Protein AF-A0A0F2NUN8-F1 (afdb_monomer_lite)

Structure (mmCIF, N/CA/C/O backbone):
data_AF-A0A0F2NUN8-F1
#
_entry.id   AF-A0A0F2NUN8-F1
#
loop_
_atom_site.group_PDB
_atom_site.id
_atom_site.type_symbol
_atom_site.label_atom_id
_atom_site.label_alt_id
_atom_site.label_comp_id
_atom_site.label_asym_id
_atom_site.label_entity_id
_atom_site.label_seq_id
_atom_site.pdbx_PDB_ins_code
_atom_site.Cartn_x
_atom_site.Cartn_y
_atom_site.Cartn_z
_atom_site.occupancy
_atom_site.B_iso_or_equiv
_atom_site.auth_seq_id
_atom_site.auth_comp_id
_atom_site.auth_asym_id
_atom_site.auth_atom_id
_atom_site.pdbx_PDB_model_num
ATOM 1 N N . MET A 1 1 ? 18.716 -42.140 -38.517 1.00 36.97 1 MET A N 1
ATOM 2 C CA . MET A 1 1 ? 18.487 -41.303 -37.322 1.00 36.97 1 MET A CA 1
ATOM 3 C C . MET A 1 1 ? 19.557 -40.224 -37.309 1.00 36.97 1 MET A C 1
ATOM 5 O O . MET A 1 1 ? 20.717 -40.556 -37.123 1.00 36.97 1 MET A O 1
ATOM 9 N N . LYS A 1 2 ? 19.207 -38.975 -37.640 1.00 36.88 2 LYS A N 1
ATOM 10 C CA . LYS A 1 2 ? 20.106 -37.827 -37.460 1.00 36.88 2 LYS A CA 1
ATOM 11 C C . LYS A 1 2 ? 19.809 -37.251 -36.076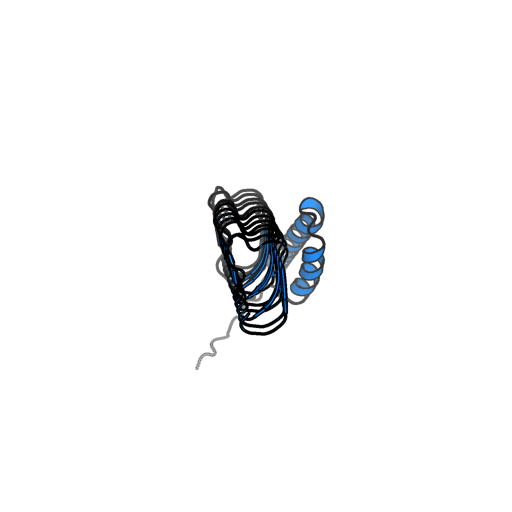 1.00 36.88 2 LYS A C 1
ATOM 13 O O . LYS A 1 2 ? 18.659 -36.900 -35.823 1.00 36.88 2 LYS A O 1
ATOM 18 N N . SER A 1 3 ? 20.818 -37.245 -35.207 1.00 36.97 3 SER A N 1
ATOM 19 C CA . SER A 1 3 ? 20.811 -36.520 -33.933 1.00 36.97 3 SER A CA 1
ATOM 20 C C . SER A 1 3 ? 20.449 -35.064 -34.216 1.00 36.97 3 SER A C 1
ATOM 22 O O . SER A 1 3 ? 21.091 -34.434 -35.056 1.00 36.97 3 SER A O 1
ATOM 24 N N . LYS A 1 4 ? 19.381 -34.559 -33.592 1.00 39.81 4 LYS A N 1
ATOM 25 C CA . LYS A 1 4 ? 19.171 -33.117 -33.472 1.00 39.81 4 LYS A CA 1
ATOM 26 C C . LYS A 1 4 ? 20.097 -32.673 -32.351 1.00 39.81 4 LYS A C 1
ATOM 28 O O . LYS A 1 4 ? 19.782 -32.886 -31.185 1.00 39.81 4 LYS A O 1
ATOM 33 N N . ASP A 1 5 ? 21.243 -32.122 -32.723 1.00 37.25 5 ASP A N 1
ATOM 34 C CA . ASP A 1 5 ? 22.102 -31.431 -31.776 1.00 37.25 5 ASP A CA 1
ATOM 35 C C . ASP A 1 5 ? 21.310 -30.240 -31.232 1.00 37.25 5 ASP A C 1
ATOM 37 O O . ASP A 1 5 ? 20.930 -29.325 -31.964 1.00 37.25 5 ASP A O 1
ATOM 41 N N . ASN A 1 6 ? 20.981 -30.329 -29.947 1.00 38.62 6 ASN A N 1
ATOM 42 C CA . ASN A 1 6 ? 20.344 -29.282 -29.173 1.00 38.62 6 ASN A CA 1
ATOM 43 C C . ASN A 1 6 ? 21.380 -28.162 -28.995 1.00 38.62 6 ASN A C 1
ATOM 45 O O . ASN A 1 6 ? 22.200 -28.215 -28.082 1.00 38.62 6 ASN A O 1
ATOM 49 N N . GLN A 1 7 ? 21.427 -27.203 -29.925 1.00 38.59 7 GLN A N 1
ATOM 50 C CA . GLN A 1 7 ? 22.244 -26.003 -29.760 1.00 38.59 7 GLN A CA 1
ATOM 51 C C . GLN A 1 7 ? 21.547 -25.069 -28.774 1.00 38.59 7 GLN A C 1
ATOM 53 O O . GLN A 1 7 ? 20.800 -24.176 -29.157 1.00 38.59 7 GLN A O 1
ATOM 58 N N . THR A 1 8 ? 21.811 -25.287 -27.490 1.00 42.00 8 THR A N 1
ATOM 59 C CA . THR A 1 8 ? 21.676 -24.264 -26.457 1.00 42.00 8 THR A CA 1
ATOM 60 C C . THR A 1 8 ? 22.713 -23.181 -26.756 1.00 42.00 8 THR A C 1
ATOM 62 O O . THR A 1 8 ? 23.899 -23.335 -26.455 1.00 42.00 8 THR A O 1
ATOM 65 N N . THR A 1 9 ? 22.312 -22.112 -27.442 1.00 46.84 9 THR A N 1
ATOM 66 C CA . THR A 1 9 ? 23.174 -20.945 -27.656 1.00 46.84 9 THR A CA 1
ATOM 67 C C . THR A 1 9 ? 23.293 -20.177 -26.345 1.00 46.84 9 THR A C 1
ATOM 69 O O . THR A 1 9 ? 22.462 -19.325 -26.042 1.00 46.84 9 THR A O 1
ATOM 72 N N . SER A 1 10 ? 24.328 -20.491 -25.567 1.00 53.84 10 SER A N 1
ATOM 73 C CA . SER A 1 10 ? 24.785 -19.664 -24.448 1.00 53.84 10 SER A CA 1
ATOM 74 C C . SER A 1 10 ? 25.005 -18.222 -24.922 1.00 53.84 10 SER A C 1
ATOM 76 O O . SER A 1 10 ? 25.615 -18.029 -25.980 1.00 53.84 10 SER A O 1
ATOM 78 N N . LEU A 1 11 ? 24.556 -17.226 -24.151 1.00 56.75 11 LEU A N 1
ATOM 79 C CA . LEU A 1 11 ? 24.813 -15.805 -24.428 1.00 56.75 11 LEU A CA 1
ATOM 80 C C . LEU A 1 11 ? 26.303 -15.558 -24.712 1.00 56.75 11 LEU A C 1
ATOM 82 O O . LEU A 1 11 ? 27.176 -16.116 -24.041 1.00 56.75 11 LEU A O 1
ATOM 86 N N . ASN A 1 12 ? 26.609 -14.715 -25.702 1.00 66.81 12 ASN A N 1
ATOM 87 C CA . ASN A 1 12 ? 27.994 -14.358 -26.002 1.00 66.81 12 ASN A CA 1
ATOM 88 C C . ASN A 1 12 ? 28.578 -13.431 -24.907 1.00 66.81 12 ASN A C 1
ATOM 90 O O . ASN A 1 12 ? 27.847 -12.809 -24.134 1.00 66.81 12 ASN A O 1
ATOM 94 N N . GLN A 1 13 ? 29.910 -13.343 -24.811 1.00 67.88 13 GLN A N 1
ATOM 95 C CA . GLN A 1 13 ? 30.584 -12.578 -23.745 1.00 67.88 13 GLN A CA 1
ATOM 96 C C . GLN A 1 13 ? 30.203 -11.088 -23.723 1.00 67.88 13 GLN A C 1
ATOM 98 O O . GLN A 1 13 ? 30.198 -10.478 -22.654 1.00 67.88 13 GLN A O 1
ATOM 103 N N . ASP A 1 14 ? 29.869 -10.507 -24.875 1.00 71.00 14 ASP A N 1
ATOM 104 C CA . ASP A 1 14 ? 29.491 -9.096 -24.983 1.00 71.00 14 ASP A CA 1
ATOM 105 C C . ASP A 1 14 ? 28.078 -8.848 -24.439 1.00 71.00 14 ASP A C 1
ATOM 107 O O . ASP A 1 14 ? 27.860 -7.876 -23.719 1.00 71.00 14 ASP A O 1
ATOM 111 N N . GLN A 1 15 ? 27.140 -9.764 -24.697 1.00 68.50 15 GLN A N 1
ATOM 112 C CA . GLN A 1 15 ? 25.791 -9.742 -24.122 1.00 68.50 15 GLN A CA 1
ATOM 113 C C . GLN A 1 15 ? 25.835 -9.871 -22.598 1.00 68.50 15 GLN A C 1
ATOM 115 O O . GLN A 1 15 ? 25.175 -9.109 -21.897 1.00 68.50 15 GLN A O 1
ATOM 120 N N . GLN A 1 16 ? 26.668 -10.777 -22.076 1.00 67.06 16 GLN A N 1
ATOM 121 C CA . GLN A 1 16 ? 26.864 -10.914 -20.631 1.00 67.06 16 GLN A CA 1
ATOM 122 C C . GLN A 1 16 ? 27.451 -9.637 -20.014 1.00 67.06 16 GLN A C 1
ATOM 124 O O . GLN A 1 16 ? 26.997 -9.196 -18.963 1.00 67.06 16 GLN A O 1
ATOM 129 N N . ARG A 1 17 ? 28.433 -8.998 -20.663 1.00 73.00 17 ARG A N 1
ATOM 130 C CA . ARG A 1 17 ? 28.987 -7.718 -20.188 1.00 73.00 17 ARG A CA 1
ATOM 131 C C . ARG A 1 17 ? 27.945 -6.607 -20.181 1.00 73.00 17 ARG A C 1
ATOM 133 O O . ARG A 1 17 ? 27.838 -5.902 -19.184 1.00 73.00 17 ARG A O 1
ATOM 140 N N . ALA A 1 18 ? 27.176 -6.472 -21.260 1.00 73.12 18 ALA A N 1
ATOM 141 C CA . ALA A 1 18 ? 26.126 -5.464 -21.365 1.00 73.12 18 ALA A CA 1
ATOM 142 C C . ALA A 1 18 ? 25.055 -5.644 -20.277 1.00 73.12 18 ALA A C 1
ATOM 144 O O . ALA A 1 18 ? 24.622 -4.662 -19.678 1.00 73.12 18 ALA A O 1
ATOM 145 N N . TYR A 1 19 ? 24.684 -6.891 -19.978 1.00 73.06 19 TYR A N 1
ATOM 146 C CA . TYR A 1 19 ? 23.788 -7.234 -18.875 1.00 73.06 19 TYR A CA 1
ATOM 147 C C . TYR A 1 19 ? 24.343 -6.757 -17.523 1.00 73.06 19 TYR A C 1
ATOM 149 O O . TYR A 1 19 ? 23.704 -5.959 -16.838 1.00 73.06 19 TYR A O 1
ATOM 157 N N . TRP A 1 20 ? 25.578 -7.140 -17.182 1.00 72.06 20 TRP A N 1
ATOM 158 C CA . TRP A 1 20 ? 26.228 -6.728 -15.930 1.00 72.06 20 TRP A CA 1
ATOM 159 C C . TRP A 1 20 ? 26.449 -5.215 -15.812 1.00 72.06 20 TRP A C 1
ATOM 161 O O . TRP A 1 20 ? 26.414 -4.670 -14.707 1.00 72.06 20 TRP A O 1
ATOM 171 N N . GLU A 1 21 ? 26.646 -4.508 -16.925 1.00 78.69 21 GLU A N 1
ATOM 172 C CA . GLU A 1 21 ? 26.715 -3.045 -16.920 1.00 78.69 21 GLU A CA 1
ATOM 173 C C . GLU A 1 21 ? 25.374 -2.382 -16.589 1.00 78.69 21 GLU A C 1
ATOM 175 O O . GLU A 1 21 ? 25.380 -1.390 -15.857 1.00 78.69 21 GLU A O 1
ATOM 180 N N . ARG A 1 22 ? 24.250 -2.919 -17.085 1.00 75.25 22 ARG A N 1
ATOM 181 C CA . ARG A 1 22 ? 22.901 -2.446 -16.720 1.00 75.25 22 ARG A CA 1
ATOM 182 C C . ARG A 1 22 ? 22.649 -2.666 -15.234 1.00 75.25 22 ARG A C 1
ATOM 184 O O . ARG A 1 22 ? 22.430 -1.726 -14.494 1.00 75.25 22 ARG A O 1
ATOM 191 N N . ILE A 1 23 ? 22.891 -3.868 -14.730 1.00 72.81 23 ILE A N 1
ATOM 192 C CA . ILE A 1 23 ? 22.715 -4.174 -13.297 1.00 72.81 23 ILE A CA 1
ATOM 193 C C . ILE A 1 23 ? 23.493 -3.218 -12.402 1.00 72.81 23 ILE A C 1
ATOM 195 O O . ILE A 1 23 ? 22.989 -2.734 -11.389 1.00 72.81 23 ILE A O 1
ATOM 199 N N . ARG A 1 24 ? 24.732 -2.904 -12.788 1.00 73.94 24 ARG A N 1
ATOM 200 C CA . ARG A 1 24 ? 25.562 -1.955 -12.050 1.00 73.94 24 ARG A CA 1
ATOM 201 C C . ARG A 1 24 ? 24.986 -0.537 -12.068 1.00 73.94 24 ARG A C 1
ATOM 203 O O . ARG A 1 24 ? 25.117 0.163 -11.064 1.00 73.94 24 ARG A O 1
ATOM 210 N N . LYS A 1 25 ? 24.401 -0.100 -13.186 1.00 74.00 25 LYS A N 1
ATOM 211 C CA . LYS A 1 25 ? 23.739 1.206 -13.311 1.00 74.00 25 LYS A CA 1
ATOM 212 C C . LYS A 1 25 ? 22.455 1.248 -12.483 1.00 74.00 25 LYS A C 1
ATOM 214 O O . LYS A 1 25 ? 22.360 2.155 -11.656 1.00 74.00 25 LYS A O 1
ATOM 219 N N . ALA A 1 26 ? 21.600 0.230 -12.582 1.00 71.44 26 ALA A N 1
ATOM 220 C CA . ALA A 1 26 ? 20.386 0.104 -11.774 1.00 71.44 26 ALA A CA 1
ATOM 221 C C . ALA A 1 26 ? 20.718 0.154 -10.280 1.00 71.44 26 ALA A C 1
ATOM 223 O O . ALA A 1 26 ? 20.220 1.003 -9.543 1.00 71.44 26 ALA A O 1
ATOM 224 N N . SER A 1 27 ? 21.679 -0.671 -9.851 1.00 71.06 27 SER A N 1
ATOM 225 C CA . SER A 1 27 ? 22.150 -0.710 -8.461 1.00 71.06 27 SER A CA 1
ATOM 226 C C . SER A 1 27 ? 22.677 0.649 -7.990 1.00 71.06 27 SER A C 1
ATOM 228 O O . SER A 1 27 ? 22.417 1.075 -6.868 1.00 71.06 27 SER A O 1
ATOM 230 N N . TYR A 1 28 ? 23.434 1.356 -8.837 1.00 72.62 28 TYR A N 1
ATOM 231 C CA . TYR A 1 28 ? 23.953 2.682 -8.502 1.00 72.62 28 TYR A CA 1
ATOM 232 C C . TYR A 1 28 ? 22.840 3.722 -8.365 1.00 72.62 28 TYR A C 1
ATOM 234 O O . TYR A 1 28 ? 22.904 4.555 -7.459 1.00 72.62 28 TYR A O 1
ATOM 242 N N . ARG A 1 29 ? 21.833 3.676 -9.246 1.00 68.94 29 ARG A N 1
ATOM 243 C CA . ARG A 1 29 ? 20.678 4.577 -9.200 1.00 68.94 29 ARG A CA 1
ATOM 244 C C . ARG A 1 29 ? 19.876 4.391 -7.919 1.00 68.94 29 ARG A C 1
ATOM 246 O O . ARG A 1 29 ? 19.665 5.363 -7.196 1.00 68.94 29 ARG A O 1
ATOM 253 N N . LEU A 1 30 ? 19.586 3.138 -7.584 1.00 64.81 30 LEU A N 1
ATOM 254 C CA . LEU A 1 30 ? 18.913 2.738 -6.351 1.00 64.81 30 LEU A CA 1
ATOM 255 C C . LEU A 1 30 ? 19.615 3.257 -5.095 1.00 64.81 30 LEU A C 1
ATOM 257 O O . LEU A 1 30 ? 19.000 3.893 -4.243 1.00 64.81 30 LEU A O 1
ATOM 261 N N . ILE A 1 31 ? 20.928 3.037 -5.001 1.00 67.44 31 ILE A N 1
ATOM 262 C CA . ILE A 1 31 ? 21.707 3.401 -3.810 1.00 67.44 31 ILE A CA 1
ATOM 263 C C . ILE A 1 31 ? 21.874 4.917 -3.678 1.00 67.44 31 ILE A C 1
ATOM 265 O O . ILE A 1 31 ? 21.840 5.451 -2.571 1.00 67.44 31 ILE A O 1
ATOM 269 N N . LYS A 1 32 ? 22.146 5.613 -4.786 1.00 62.28 32 LYS A N 1
ATOM 270 C CA . LYS A 1 32 ? 22.585 7.010 -4.734 1.00 62.28 32 LYS A CA 1
ATOM 271 C C . LYS A 1 32 ? 21.443 8.012 -4.838 1.00 62.28 32 LYS A C 1
ATOM 273 O O . LYS A 1 32 ? 21.550 9.074 -4.231 1.00 62.28 32 LYS A O 1
ATOM 278 N N . TYR A 1 33 ? 20.429 7.718 -5.645 1.00 56.75 33 TYR A N 1
ATOM 279 C CA . TYR A 1 33 ? 19.405 8.698 -6.006 1.00 56.75 33 TYR A CA 1
ATOM 280 C C . TYR A 1 33 ? 18.062 8.414 -5.342 1.00 56.75 33 TYR A C 1
ATOM 282 O O . TYR A 1 33 ? 17.406 9.364 -4.944 1.00 56.75 33 TYR A O 1
ATOM 290 N N . GLN A 1 34 ? 17.708 7.146 -5.125 1.00 60.44 34 GLN A N 1
ATOM 291 C CA . GLN A 1 34 ? 16.401 6.801 -4.562 1.00 60.44 34 GLN A CA 1
ATOM 292 C C . GLN A 1 34 ? 16.380 6.655 -3.028 1.00 60.44 34 GLN A C 1
ATOM 294 O O . GLN A 1 34 ? 15.320 6.471 -2.451 1.00 60.44 34 GLN A O 1
ATOM 299 N N . GLY A 1 35 ? 17.520 6.707 -2.321 1.00 56.97 35 GLY A N 1
ATOM 300 C CA . GLY A 1 35 ? 17.557 6.678 -0.841 1.00 56.97 35 GLY A CA 1
ATOM 301 C C . GLY A 1 35 ? 17.027 5.390 -0.179 1.00 56.97 35 GLY A C 1
ATOM 302 O O . GLY A 1 35 ? 17.025 5.278 1.047 1.00 56.97 35 GLY A O 1
ATOM 303 N N . ARG A 1 36 ? 16.629 4.387 -0.969 1.00 63.22 36 ARG A N 1
ATOM 304 C CA . ARG A 1 36 ? 15.998 3.127 -0.544 1.00 63.22 36 ARG A CA 1
ATOM 305 C C . ARG A 1 36 ? 17.047 2.085 -0.140 1.00 63.22 36 ARG A C 1
ATOM 307 O O . ARG A 1 36 ? 17.279 1.083 -0.816 1.00 63.22 36 ARG A O 1
ATOM 314 N N . VAL A 1 37 ? 17.727 2.348 0.979 1.00 51.34 37 VAL A N 1
ATOM 315 C CA . VAL A 1 37 ? 18.887 1.570 1.471 1.00 51.34 37 VAL A CA 1
ATOM 316 C C . VAL A 1 37 ? 18.539 0.112 1.817 1.00 51.34 37 VAL A C 1
ATOM 318 O O . VAL A 1 37 ? 19.383 -0.766 1.640 1.00 51.34 37 VAL A O 1
ATOM 321 N N . VAL A 1 38 ? 17.311 -0.167 2.273 1.00 53.62 38 VAL A N 1
ATOM 322 C CA . VAL A 1 38 ? 16.884 -1.528 2.659 1.00 53.62 38 VAL A CA 1
ATOM 323 C C . VAL A 1 38 ? 16.757 -2.430 1.433 1.00 53.62 38 VAL A C 1
ATOM 325 O O . VAL A 1 38 ? 17.334 -3.517 1.415 1.00 53.62 38 VAL A O 1
ATOM 328 N N . ALA A 1 39 ? 16.109 -1.947 0.371 1.00 50.06 39 ALA A N 1
ATOM 329 C CA . ALA A 1 39 ? 15.984 -2.693 -0.872 1.00 50.06 39 ALA A CA 1
ATOM 330 C C . ALA A 1 39 ? 17.369 -2.999 -1.459 1.00 50.06 39 ALA A C 1
ATOM 332 O O . ALA A 1 39 ? 17.645 -4.142 -1.821 1.00 50.06 39 ALA A O 1
ATOM 333 N N . ALA A 1 40 ? 18.285 -2.015 -1.494 1.00 51.81 40 ALA A N 1
ATOM 334 C CA . ALA A 1 40 ? 19.636 -2.161 -2.066 1.00 51.81 40 ALA A CA 1
ATOM 335 C C . ALA A 1 40 ? 20.452 -3.324 -1.464 1.00 51.81 40 ALA A C 1
ATOM 337 O O . ALA A 1 40 ? 21.264 -3.942 -2.160 1.00 51.81 40 ALA A O 1
ATOM 338 N N . ALA A 1 41 ? 20.235 -3.636 -0.182 1.00 50.12 41 ALA A N 1
ATOM 339 C CA . ALA A 1 41 ? 20.888 -4.752 0.497 1.00 50.12 41 ALA A CA 1
ATOM 340 C C . ALA A 1 41 ? 20.325 -6.121 0.063 1.00 50.12 41 ALA A C 1
ATOM 342 O O . ALA A 1 41 ? 21.103 -7.060 -0.112 1.00 50.12 41 ALA A O 1
ATOM 343 N N . PHE A 1 42 ? 19.012 -6.224 -0.181 1.00 53.69 42 PHE A N 1
ATOM 344 C CA . PHE A 1 42 ? 18.386 -7.420 -0.761 1.00 53.69 42 PHE A CA 1
ATOM 345 C C . PHE A 1 42 ? 18.735 -7.585 -2.257 1.00 53.69 42 PHE A C 1
ATOM 347 O O . PHE A 1 42 ? 19.054 -8.695 -2.692 1.00 53.69 42 PHE A O 1
ATOM 354 N N . PHE A 1 43 ? 18.813 -6.479 -3.014 1.00 55.34 43 PHE A N 1
ATOM 355 C CA . PHE A 1 43 ? 19.190 -6.436 -4.438 1.00 55.34 43 PHE A CA 1
ATOM 356 C C . PHE A 1 43 ? 20.546 -7.106 -4.739 1.00 55.34 43 PHE A C 1
ATOM 358 O O . PHE A 1 43 ? 20.662 -7.848 -5.713 1.00 55.34 43 PHE A O 1
ATOM 365 N N . PHE A 1 44 ? 21.588 -6.884 -3.923 1.00 53.34 44 PHE A N 1
ATOM 366 C CA . PHE A 1 44 ? 22.927 -7.451 -4.181 1.00 53.34 44 PHE A CA 1
ATOM 367 C C . PHE A 1 44 ? 23.003 -8.974 -3.963 1.00 53.34 44 PHE A C 1
ATOM 369 O O . PHE A 1 44 ? 23.831 -9.641 -4.587 1.00 53.34 44 PHE A O 1
ATOM 376 N N . GLY A 1 45 ? 22.160 -9.521 -3.079 1.00 48.69 45 GLY A N 1
ATOM 377 C CA . GLY A 1 45 ? 22.105 -10.952 -2.777 1.00 48.69 45 GLY A CA 1
ATOM 378 C C . GLY A 1 45 ? 21.412 -11.749 -3.880 1.00 48.69 45 GLY A C 1
ATOM 379 O O . GLY A 1 45 ? 22.000 -12.690 -4.410 1.00 48.69 45 GLY A O 1
ATOM 380 N N . ALA A 1 46 ? 20.206 -11.332 -4.276 1.00 49.09 46 ALA A N 1
ATOM 381 C CA . ALA A 1 46 ? 19.415 -12.012 -5.305 1.00 49.09 46 ALA A CA 1
ATOM 382 C C . ALA A 1 46 ? 20.127 -12.041 -6.672 1.00 49.09 46 ALA A C 1
ATOM 384 O O . ALA A 1 46 ? 20.135 -13.066 -7.354 1.00 49.09 46 ALA A O 1
ATOM 385 N N . PHE A 1 47 ? 20.832 -10.962 -7.035 1.00 53.09 47 PHE A N 1
ATOM 386 C CA . PHE A 1 47 ? 21.503 -10.862 -8.332 1.00 53.09 47 PHE A CA 1
ATOM 387 C C . PHE A 1 47 ? 22.771 -11.724 -8.460 1.00 53.09 47 PHE A C 1
ATOM 389 O O . PHE A 1 47 ? 23.084 -12.200 -9.549 1.00 53.09 47 PHE A O 1
ATOM 396 N N . MET A 1 48 ? 23.506 -11.982 -7.367 1.00 49.81 48 MET A N 1
ATOM 397 C CA . MET A 1 48 ? 24.625 -12.942 -7.415 1.00 49.81 48 MET A CA 1
ATOM 398 C C . MET A 1 48 ? 24.155 -14.386 -7.642 1.00 49.81 48 MET A C 1
ATOM 400 O O . MET A 1 48 ? 24.952 -15.219 -8.075 1.00 49.81 48 MET A O 1
ATOM 404 N N . LEU A 1 49 ? 22.888 -14.685 -7.342 1.00 46.00 49 LEU A N 1
ATOM 405 C CA . LEU A 1 49 ? 22.286 -16.006 -7.513 1.00 46.00 49 LEU A CA 1
ATOM 406 C C . LEU A 1 49 ? 21.613 -16.194 -8.883 1.00 46.00 49 LEU A C 1
ATOM 408 O O . LEU A 1 49 ? 21.475 -17.335 -9.322 1.00 46.00 49 LEU A O 1
ATOM 412 N N . MET A 1 50 ? 21.246 -15.116 -9.582 1.00 52.97 50 MET A N 1
ATOM 413 C CA . MET A 1 50 ? 20.634 -15.178 -10.914 1.00 52.97 50 MET A CA 1
ATOM 414 C C . MET A 1 50 ? 21.703 -15.241 -12.017 1.00 52.97 50 MET A C 1
ATOM 416 O O . MET A 1 50 ? 22.457 -14.296 -12.255 1.00 52.97 50 MET A O 1
ATOM 420 N N . SER A 1 51 ? 21.782 -16.372 -12.720 1.00 53.72 51 SER A N 1
ATOM 421 C CA . SER A 1 51 ? 22.580 -16.505 -13.945 1.00 53.72 51 SER A CA 1
ATOM 422 C C . SER A 1 51 ? 22.003 -15.637 -15.066 1.00 53.72 51 SER A C 1
ATOM 424 O O . SER A 1 51 ? 20.787 -15.531 -15.183 1.00 53.72 51 SER A O 1
ATOM 426 N N . ALA A 1 52 ? 22.855 -15.064 -15.928 1.00 55.00 52 ALA A N 1
ATOM 427 C CA . ALA A 1 52 ? 22.388 -14.384 -17.140 1.00 55.00 52 ALA A CA 1
ATOM 428 C C . ALA A 1 52 ? 21.471 -15.336 -17.948 1.00 55.00 52 ALA A C 1
ATOM 430 O O . ALA A 1 52 ? 21.895 -16.474 -18.180 1.00 55.00 52 ALA A O 1
ATOM 431 N N . PRO A 1 53 ? 20.257 -14.915 -18.350 1.00 55.16 53 PRO A N 1
ATOM 432 C CA . PRO A 1 53 ? 19.257 -15.830 -18.894 1.00 55.16 53 PRO A CA 1
ATOM 433 C C . PRO A 1 53 ? 19.749 -16.608 -20.128 1.00 55.16 53 PRO A C 1
ATOM 435 O O . PRO A 1 53 ? 20.414 -16.059 -21.009 1.00 55.16 53 PRO A O 1
ATOM 438 N N . GLU A 1 54 ? 19.424 -17.899 -20.221 1.00 51.88 54 GLU A N 1
ATOM 439 C CA . GLU A 1 54 ? 19.756 -18.723 -21.388 1.00 51.88 54 GLU A CA 1
ATOM 440 C C . GLU A 1 54 ? 18.679 -18.561 -22.483 1.00 51.88 54 GLU A C 1
ATOM 442 O O . GLU A 1 54 ? 17.578 -19.079 -22.356 1.00 51.88 54 GLU A O 1
ATOM 447 N N . ALA A 1 55 ? 19.045 -17.905 -23.592 1.00 48.25 55 ALA A N 1
ATOM 448 C CA . ALA A 1 55 ? 18.275 -17.707 -24.837 1.00 48.25 55 ALA A CA 1
ATOM 449 C C . ALA A 1 55 ? 17.286 -16.518 -24.892 1.00 48.25 55 ALA A C 1
ATOM 451 O O . ALA A 1 55 ? 16.915 -15.929 -23.882 1.00 48.25 55 ALA A O 1
ATOM 452 N N . VAL A 1 56 ? 16.954 -16.131 -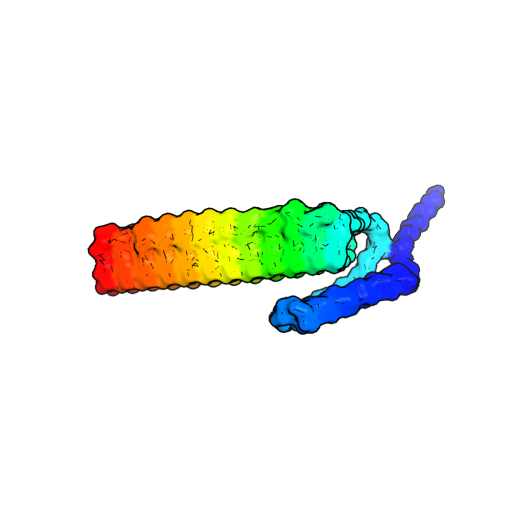26.137 1.00 48.88 56 VAL A N 1
ATOM 453 C CA . VAL A 1 56 ? 16.176 -14.938 -26.532 1.00 48.88 56 VAL A CA 1
ATOM 454 C C . VAL A 1 56 ? 14.768 -15.000 -25.936 1.00 48.88 56 VAL A C 1
ATOM 456 O O . VAL A 1 56 ? 13.872 -15.605 -26.521 1.00 48.88 56 VAL A O 1
ATOM 459 N N . GLN A 1 57 ? 14.613 -14.380 -24.775 1.00 56.12 57 GLN A N 1
ATOM 460 C CA . GLN A 1 57 ? 13.340 -14.043 -24.149 1.00 56.12 57 GLN A CA 1
ATOM 461 C C . GLN A 1 57 ? 12.840 -12.704 -24.725 1.00 56.12 57 GLN A C 1
ATOM 463 O O . GLN A 1 57 ? 13.618 -11.962 -25.342 1.00 56.12 57 GLN A O 1
ATOM 468 N N . ALA A 1 58 ? 11.526 -12.463 -24.697 1.00 61.09 58 ALA A N 1
ATOM 469 C CA . ALA A 1 58 ? 10.939 -11.319 -25.388 1.00 61.09 58 ALA A CA 1
ATOM 470 C C . ALA A 1 58 ? 11.480 -9.998 -24.822 1.00 61.09 58 ALA A C 1
ATOM 472 O O . ALA A 1 58 ? 11.693 -9.832 -23.623 1.00 61.09 58 ALA A O 1
ATOM 473 N N . ALA A 1 59 ? 11.795 -9.081 -25.736 1.00 79.31 59 ALA A N 1
ATOM 474 C CA . ALA A 1 59 ? 12.543 -7.881 -25.403 1.00 79.31 59 ALA A CA 1
ATOM 475 C C . ALA A 1 59 ? 11.721 -6.947 -24.513 1.00 79.31 59 ALA A C 1
ATOM 477 O O . ALA A 1 59 ? 10.536 -6.753 -24.760 1.00 79.31 59 ALA A O 1
ATOM 478 N N . ASN A 1 60 ? 12.387 -6.295 -23.561 1.00 86.75 60 ASN A N 1
ATOM 479 C CA . ASN A 1 60 ? 11.804 -5.152 -22.869 1.00 86.75 60 ASN A CA 1
ATOM 480 C C . ASN A 1 60 ? 11.429 -4.052 -23.880 1.00 86.75 60 ASN A C 1
ATOM 482 O O . ASN A 1 60 ? 12.193 -3.761 -24.812 1.00 86.75 60 ASN A O 1
ATOM 486 N N . TYR A 1 61 ? 10.276 -3.426 -23.668 1.00 91.19 61 TYR A N 1
ATOM 487 C CA . TYR A 1 61 ? 9.720 -2.365 -24.500 1.00 91.19 61 TYR A CA 1
ATOM 488 C C . TYR A 1 61 ? 9.828 -1.030 -23.770 1.00 91.19 61 TYR A C 1
ATOM 490 O O . TYR A 1 61 ? 8.904 -0.652 -23.062 1.00 91.19 61 TYR A O 1
ATOM 498 N N . ASP A 1 62 ? 10.950 -0.334 -23.957 1.00 90.94 62 ASP A N 1
ATOM 499 C CA . ASP A 1 62 ? 11.203 0.980 -23.357 1.00 90.94 62 ASP A CA 1
ATOM 500 C C . ASP A 1 62 ? 10.850 2.111 -24.333 1.00 90.94 62 ASP A C 1
ATOM 502 O O . ASP A 1 62 ? 11.594 2.352 -25.292 1.00 90.94 62 ASP A O 1
ATOM 506 N N . ASN A 1 63 ? 9.709 2.774 -24.124 1.00 92.38 63 ASN A N 1
ATOM 507 C CA . ASN A 1 63 ? 9.280 3.916 -24.945 1.00 92.38 63 ASN A CA 1
ATOM 508 C C . ASN A 1 63 ? 9.423 5.271 -24.239 1.00 92.38 63 ASN A C 1
ATOM 510 O O . ASN A 1 63 ? 9.234 6.303 -24.891 1.00 92.38 63 ASN A O 1
ATOM 514 N N . GLY A 1 64 ? 9.745 5.264 -22.948 1.00 92.94 64 GLY A N 1
ATOM 515 C CA . GLY A 1 64 ? 9.906 6.462 -22.139 1.00 92.94 64 GLY A CA 1
ATOM 516 C C . GLY A 1 64 ? 11.347 6.956 -22.103 1.00 92.94 64 GLY A C 1
ATOM 517 O O . GLY A 1 64 ? 12.200 6.575 -22.913 1.00 92.94 64 GLY A O 1
ATOM 518 N N . THR A 1 65 ? 11.637 7.842 -21.160 1.00 93.94 65 THR A N 1
ATOM 519 C CA . THR A 1 65 ? 12.965 8.416 -20.965 1.00 93.94 65 THR A CA 1
ATOM 520 C C . THR A 1 65 ? 13.526 8.035 -19.606 1.00 93.94 65 THR A C 1
ATOM 522 O O . THR A 1 65 ? 12.816 7.863 -18.630 1.00 93.94 65 THR A O 1
ATOM 525 N N . GLY A 1 66 ? 14.841 7.834 -19.532 1.00 91.69 66 GLY A N 1
ATOM 526 C CA . GLY A 1 66 ? 15.491 7.575 -18.248 1.00 91.69 66 GLY A CA 1
ATOM 527 C C . GLY A 1 66 ? 15.223 6.199 -17.633 1.00 91.69 66 GLY A C 1
ATOM 528 O O . GLY A 1 66 ? 15.878 5.891 -16.644 1.00 91.69 66 GLY A O 1
ATOM 529 N N . ASN A 1 67 ? 14.393 5.340 -18.225 1.00 92.06 67 ASN A N 1
ATOM 530 C CA . ASN A 1 67 ? 14.098 4.019 -17.674 1.00 92.06 67 ASN A CA 1
ATOM 531 C C . ASN A 1 67 ? 15.296 3.053 -17.711 1.00 92.06 67 ASN A C 1
ATOM 533 O O . ASN A 1 67 ? 16.229 3.167 -18.516 1.00 92.06 67 ASN A O 1
ATOM 537 N N . GLU A 1 68 ? 15.257 2.058 -16.831 1.00 91.56 68 GLU A N 1
ATOM 538 C CA . GLU A 1 68 ? 16.194 0.945 -16.789 1.00 91.56 68 GLU A CA 1
ATOM 539 C C . GLU A 1 68 ? 15.451 -0.382 -16.606 1.00 91.56 68 GLU A C 1
ATOM 541 O O . GLU A 1 68 ? 15.033 -0.731 -15.505 1.00 91.56 68 GLU A O 1
ATOM 546 N N . LEU A 1 69 ? 15.311 -1.129 -17.706 1.00 89.94 69 LEU A N 1
ATOM 547 C CA . LEU A 1 69 ? 14.582 -2.399 -17.748 1.00 89.94 69 LEU A CA 1
ATOM 548 C C . LEU A 1 69 ? 15.554 -3.587 -17.835 1.00 89.94 69 LEU A C 1
ATOM 550 O O . LEU A 1 69 ? 16.355 -3.688 -18.781 1.00 89.94 69 LEU A O 1
ATOM 554 N N . ILE A 1 70 ? 15.488 -4.495 -16.861 1.00 85.81 70 ILE A N 1
ATOM 555 C CA . ILE A 1 70 ? 16.360 -5.671 -16.722 1.00 85.81 70 ILE A CA 1
ATOM 556 C C . ILE A 1 70 ? 15.498 -6.925 -16.549 1.00 85.81 70 ILE A C 1
ATOM 558 O O . ILE A 1 70 ? 14.588 -6.942 -15.738 1.00 85.81 70 ILE A O 1
ATOM 562 N N . GLY A 1 71 ? 15.825 -7.996 -17.270 1.00 84.00 71 GLY A N 1
ATOM 563 C CA . GLY A 1 71 ? 14.947 -9.161 -17.393 1.00 84.00 71 GLY A CA 1
ATOM 564 C C . GLY A 1 71 ? 14.174 -9.081 -18.702 1.00 84.00 71 GLY A C 1
ATOM 565 O O . GLY A 1 71 ? 14.704 -8.511 -19.664 1.00 84.00 71 GLY A O 1
ATOM 566 N N . ASP A 1 72 ? 12.962 -9.621 -18.723 1.00 85.25 72 ASP A N 1
ATOM 567 C CA . ASP A 1 72 ? 12.216 -9.896 -19.949 1.00 85.25 72 ASP A CA 1
ATOM 568 C C . ASP A 1 72 ? 10.785 -9.357 -19.879 1.00 85.25 72 ASP A C 1
ATOM 570 O O . ASP A 1 72 ? 10.217 -9.215 -18.803 1.00 85.25 72 ASP A O 1
ATOM 574 N N . GLU A 1 73 ? 10.210 -9.023 -21.034 1.00 92.31 73 GLU A N 1
ATOM 575 C CA . GLU A 1 73 ? 8.813 -8.562 -21.169 1.00 92.31 73 GLU A CA 1
ATOM 576 C C . GLU A 1 73 ? 8.423 -7.325 -20.337 1.00 92.31 73 GLU A C 1
ATOM 578 O O . GLU A 1 73 ? 7.257 -6.961 -20.290 1.00 92.31 73 GLU A O 1
ATOM 583 N N . ASN A 1 74 ? 9.380 -6.589 -19.768 1.00 94.12 74 ASN A N 1
ATOM 584 C CA . ASN A 1 74 ? 9.065 -5.350 -19.059 1.00 94.12 74 ASN A CA 1
ATOM 585 C C . ASN A 1 74 ? 8.714 -4.239 -20.055 1.00 94.12 74 ASN A C 1
ATOM 587 O O . ASN A 1 74 ? 9.423 -4.038 -21.051 1.00 94.12 74 ASN A O 1
ATOM 591 N N . HIS A 1 75 ? 7.661 -3.480 -19.774 1.00 96.25 75 HIS A N 1
ATOM 592 C CA . HIS A 1 75 ? 7.121 -2.458 -20.656 1.00 96.25 75 HIS A CA 1
ATOM 593 C C . HIS A 1 75 ? 7.049 -1.091 -19.975 1.00 96.25 75 HIS A C 1
ATOM 595 O O . HIS A 1 75 ? 6.542 -0.963 -18.865 1.00 96.25 75 HIS A O 1
ATOM 601 N N . THR A 1 76 ? 7.507 -0.062 -20.686 1.00 97.00 76 THR A N 1
ATOM 602 C CA . THR A 1 76 ? 7.182 1.335 -20.408 1.00 97.00 76 THR A CA 1
ATOM 603 C C . THR A 1 76 ? 6.567 2.007 -21.632 1.00 97.00 76 THR A C 1
ATOM 605 O O . THR A 1 76 ? 6.923 1.702 -22.780 1.00 97.00 76 THR A O 1
ATOM 608 N N . ASP A 1 77 ? 5.631 2.930 -21.412 1.00 95.81 77 ASP A N 1
ATOM 609 C CA . ASP A 1 77 ? 5.091 3.778 -22.476 1.00 95.81 77 ASP A CA 1
ATOM 610 C C . ASP A 1 77 ? 5.867 5.101 -22.623 1.00 95.81 77 ASP A C 1
ATOM 612 O O . ASP A 1 77 ? 6.892 5.316 -21.986 1.00 95.81 77 ASP A O 1
ATOM 616 N N . ALA A 1 78 ? 5.411 5.980 -23.519 1.00 94.56 78 ALA A N 1
ATOM 617 C CA . ALA A 1 78 ? 6.089 7.247 -23.794 1.00 94.56 78 ALA A CA 1
ATOM 618 C C . ALA A 1 78 ? 5.957 8.299 -22.677 1.00 94.56 78 ALA A C 1
ATOM 620 O O . ALA A 1 78 ? 6.609 9.338 -22.772 1.00 94.56 78 ALA A O 1
ATOM 621 N N . GLY A 1 79 ? 5.080 8.080 -21.693 1.00 93.56 79 GLY A N 1
ATOM 622 C CA . GLY A 1 79 ? 4.915 8.948 -20.528 1.00 93.56 79 GLY A CA 1
ATOM 623 C C . GLY A 1 79 ? 5.621 8.424 -19.280 1.00 93.56 79 GLY A C 1
ATOM 624 O O . GLY A 1 79 ? 5.799 9.187 -18.341 1.00 93.56 79 GLY A O 1
ATOM 625 N N . ALA A 1 80 ? 6.009 7.149 -19.253 1.00 97.19 80 ALA A N 1
ATOM 626 C CA . ALA A 1 80 ? 6.662 6.543 -18.105 1.00 97.19 80 ALA A CA 1
ATOM 627 C C . ALA A 1 80 ? 8.171 6.832 -18.092 1.00 97.19 80 ALA A C 1
ATOM 629 O O . ALA A 1 80 ? 8.917 6.310 -18.924 1.00 97.19 80 ALA A O 1
ATOM 630 N N . ASP A 1 81 ? 8.624 7.636 -17.131 1.00 95.88 81 ASP A N 1
ATOM 631 C CA . ASP A 1 81 ? 9.990 8.163 -17.076 1.00 95.88 81 ASP A CA 1
ATOM 632 C C . ASP A 1 81 ? 10.743 7.766 -15.792 1.00 95.88 81 ASP A C 1
ATOM 634 O O . ASP A 1 81 ? 10.168 7.605 -14.723 1.00 95.88 81 ASP A O 1
ATOM 638 N N . ASP A 1 82 ? 12.065 7.623 -15.893 1.00 95.69 82 ASP A N 1
ATOM 639 C CA . ASP A 1 82 ? 12.984 7.414 -14.762 1.00 95.69 82 ASP A CA 1
ATOM 640 C C . ASP A 1 82 ? 12.703 6.178 -13.875 1.00 95.69 82 ASP A C 1
ATOM 642 O O . ASP A 1 82 ? 13.185 6.070 -12.746 1.00 95.69 82 ASP A O 1
ATOM 646 N N . ASN A 1 83 ? 12.028 5.166 -14.424 1.00 95.06 83 ASN A N 1
ATOM 647 C CA . ASN A 1 83 ? 11.724 3.929 -13.708 1.00 95.06 83 ASN A CA 1
ATOM 648 C C . ASN A 1 83 ? 12.877 2.913 -13.737 1.00 95.06 83 ASN A C 1
ATOM 650 O O . ASN A 1 83 ? 13.668 2.842 -14.681 1.00 95.06 83 ASN A O 1
ATOM 654 N N . VAL A 1 84 ? 12.926 2.040 -12.734 1.00 93.69 84 VAL A N 1
ATOM 655 C CA . VAL A 1 84 ? 13.757 0.830 -12.720 1.00 93.69 84 VAL A CA 1
ATOM 656 C C . VAL A 1 84 ? 12.835 -0.377 -12.598 1.00 93.69 84 VAL A C 1
ATOM 658 O O . VAL A 1 84 ? 12.201 -0.542 -11.563 1.00 93.69 84 VAL A O 1
ATOM 661 N N . ALA A 1 85 ? 12.788 -1.238 -13.614 1.00 92.69 85 ALA A N 1
ATOM 662 C CA . ALA A 1 85 ? 12.009 -2.477 -13.575 1.00 92.69 85 ALA A CA 1
ATOM 663 C C . ALA A 1 85 ? 12.928 -3.683 -13.767 1.00 92.69 85 ALA A C 1
ATOM 665 O O . ALA A 1 85 ? 13.689 -3.756 -14.739 1.00 92.69 85 ALA A O 1
ATOM 666 N N . ILE A 1 86 ? 12.885 -4.611 -12.815 1.00 88.94 86 ILE A N 1
ATOM 667 C CA . ILE A 1 86 ? 13.716 -5.811 -12.801 1.00 88.94 86 ILE A CA 1
ATOM 668 C C . ILE A 1 86 ? 12.838 -7.044 -12.613 1.00 88.94 86 ILE A C 1
ATOM 670 O O . ILE A 1 86 ? 12.240 -7.202 -11.557 1.00 88.94 86 ILE A O 1
ATOM 674 N N . GLY A 1 87 ? 12.861 -7.958 -13.579 1.00 87.94 87 GLY A N 1
ATOM 675 C CA . GLY A 1 87 ? 12.116 -9.217 -13.524 1.00 87.94 87 GLY A CA 1
ATOM 676 C C . GLY A 1 87 ? 11.366 -9.476 -14.821 1.00 87.94 87 GLY A C 1
ATOM 677 O O . GLY A 1 87 ? 11.903 -9.176 -15.895 1.00 87.94 87 GLY A O 1
ATOM 678 N N . LEU A 1 88 ? 10.175 -10.057 -14.725 1.00 90.25 88 LEU A N 1
ATOM 679 C CA . LEU A 1 88 ? 9.366 -10.471 -15.867 1.00 90.25 88 LEU A CA 1
ATOM 680 C C . LEU A 1 88 ? 8.047 -9.692 -15.948 1.00 90.25 88 LEU A C 1
ATOM 682 O O . LEU A 1 88 ? 7.343 -9.572 -14.958 1.00 90.25 88 LEU A O 1
ATOM 686 N N . ASP A 1 89 ? 7.674 -9.228 -17.140 1.00 95.56 89 ASP A N 1
ATOM 687 C CA . ASP A 1 89 ? 6.307 -8.746 -17.430 1.00 95.56 89 ASP A CA 1
ATOM 688 C C . ASP A 1 89 ? 5.801 -7.617 -16.504 1.00 95.56 89 ASP A C 1
ATOM 690 O O . ASP A 1 89 ? 4.620 -7.525 -16.182 1.00 95.56 89 ASP A O 1
ATOM 694 N N . ASN A 1 90 ? 6.692 -6.728 -16.050 1.00 97.06 90 ASN A N 1
ATOM 695 C CA . ASN A 1 90 ? 6.261 -5.523 -15.339 1.00 97.06 90 ASN A CA 1
ATOM 696 C C . ASN A 1 90 ? 5.868 -4.434 -16.339 1.00 97.06 90 ASN A C 1
ATOM 698 O O . ASN A 1 90 ? 6.621 -4.145 -17.272 1.00 97.06 90 ASN A O 1
ATOM 702 N N . SER A 1 91 ? 4.738 -3.772 -16.113 1.00 98.19 91 SER A N 1
ATOM 703 C CA . SER A 1 91 ? 4.213 -2.718 -16.982 1.00 98.19 91 SER A CA 1
ATOM 704 C C . SER A 1 91 ? 4.098 -1.408 -16.215 1.00 98.19 91 SER A C 1
ATOM 706 O O . SER A 1 91 ? 3.414 -1.351 -15.199 1.00 98.19 91 SER A O 1
ATOM 708 N N . LEU A 1 92 ? 4.751 -0.354 -16.705 1.00 98.12 92 LEU A N 1
ATOM 709 C CA . LEU A 1 92 ? 4.675 0.990 -16.139 1.00 98.12 92 LEU A CA 1
ATOM 710 C C . LEU A 1 92 ? 4.268 1.981 -17.224 1.00 98.12 92 LEU A C 1
ATOM 712 O O . LEU A 1 92 ? 5.007 2.201 -18.182 1.00 98.12 92 LEU A O 1
ATOM 716 N N . ILE A 1 93 ? 3.079 2.559 -17.111 1.00 97.81 93 ILE A N 1
ATOM 717 C CA . ILE A 1 93 ? 2.446 3.304 -18.204 1.00 97.81 93 ILE A CA 1
ATOM 718 C C . ILE A 1 93 ? 1.782 4.593 -17.715 1.00 97.81 93 ILE A C 1
ATOM 720 O O . ILE A 1 93 ? 1.726 4.879 -16.521 1.00 97.81 93 ILE A O 1
ATOM 724 N N . ASN A 1 94 ? 1.257 5.379 -18.657 1.00 96.00 94 ASN A N 1
ATOM 725 C CA . ASN A 1 94 ? 0.387 6.525 -18.405 1.00 96.00 94 ASN A CA 1
ATOM 726 C C . ASN A 1 94 ? 0.982 7.571 -17.449 1.00 96.00 94 ASN A C 1
ATOM 728 O O . ASN A 1 94 ? 0.259 8.208 -16.689 1.00 96.00 94 ASN A O 1
ATOM 732 N N . GLY A 1 95 ? 2.294 7.798 -17.516 1.00 94.44 95 GLY A N 1
ATOM 733 C CA . GLY A 1 95 ? 2.954 8.785 -16.658 1.00 94.44 95 GLY A CA 1
ATOM 734 C C . GLY A 1 95 ? 3.571 8.217 -15.386 1.00 94.44 95 GLY A C 1
ATOM 735 O O . GLY A 1 95 ? 4.053 8.998 -14.580 1.00 94.44 95 GLY A O 1
ATOM 736 N N . SER A 1 96 ? 3.590 6.895 -15.194 1.00 97.81 96 SER A N 1
ATOM 737 C CA . SER A 1 96 ? 4.294 6.299 -14.059 1.00 97.81 96 SER A CA 1
ATOM 738 C C . SER A 1 96 ? 5.776 6.672 -14.056 1.00 97.81 96 SER A C 1
ATOM 740 O O . SER A 1 96 ? 6.506 6.291 -14.975 1.00 97.81 96 SER A O 1
ATOM 742 N N . SER A 1 97 ? 6.230 7.386 -13.025 1.00 96.81 97 SER A N 1
ATOM 743 C CA . SER A 1 97 ? 7.605 7.879 -12.935 1.00 96.81 97 SER A CA 1
ATOM 744 C C . SER A 1 97 ? 8.298 7.575 -11.616 1.00 96.81 97 SER A C 1
ATOM 746 O O . SER A 1 97 ? 7.661 7.379 -10.585 1.00 96.81 97 SER A O 1
ATOM 748 N N . ASP A 1 98 ? 9.630 7.520 -11.657 1.00 96.38 98 ASP A N 1
ATOM 749 C CA . ASP A 1 98 ? 10.488 7.335 -10.478 1.00 96.38 98 ASP A CA 1
ATOM 750 C C . ASP A 1 98 ? 10.208 6.048 -9.667 1.00 96.38 98 ASP A C 1
ATOM 752 O O . ASP A 1 98 ? 10.651 5.886 -8.523 1.00 96.38 98 ASP A O 1
ATOM 756 N N . ASN A 1 99 ? 9.548 5.058 -10.275 1.00 96.25 99 ASN A N 1
ATOM 757 C CA . ASN A 1 99 ? 9.255 3.793 -9.614 1.00 96.25 99 ASN A CA 1
ATOM 758 C C . ASN A 1 99 ? 10.452 2.841 -9.650 1.00 96.25 99 ASN A C 1
ATOM 760 O O . ASN A 1 99 ? 11.226 2.780 -10.607 1.00 96.25 99 ASN A O 1
ATOM 764 N N . THR A 1 100 ? 10.573 2.028 -8.606 1.00 95.44 100 THR A N 1
ATOM 765 C CA . THR A 1 100 ? 11.446 0.854 -8.578 1.00 95.44 100 THR A CA 1
ATOM 766 C C . THR A 1 100 ? 10.596 -0.389 -8.399 1.00 95.44 100 THR A C 1
ATOM 768 O O . THR A 1 100 ? 9.921 -0.524 -7.383 1.00 95.44 100 THR A O 1
ATOM 771 N N . VAL A 1 101 ? 10.714 -1.326 -9.331 1.00 94.94 101 VAL A N 1
ATOM 772 C CA . VAL A 1 101 ? 9.974 -2.586 -9.344 1.00 94.94 101 VAL A CA 1
ATOM 773 C C . VAL A 1 101 ? 10.952 -3.749 -9.434 1.00 94.94 101 VAL A C 1
ATOM 775 O O . VAL A 1 101 ? 11.832 -3.769 -10.300 1.00 94.94 101 VAL A O 1
ATOM 778 N N . ILE A 1 102 ? 10.806 -4.715 -8.531 1.00 92.19 102 ILE A N 1
ATOM 779 C CA . ILE A 1 102 ? 11.487 -6.007 -8.583 1.00 92.19 102 ILE A CA 1
ATOM 780 C C . ILE A 1 102 ? 10.455 -7.118 -8.491 1.00 92.19 102 ILE A C 1
ATOM 782 O O . ILE A 1 102 ? 9.698 -7.168 -7.527 1.00 92.19 102 ILE A O 1
ATOM 786 N N . GLY A 1 103 ? 10.534 -8.069 -9.403 1.00 90.25 103 GLY A N 1
ATOM 787 C CA . GLY A 1 103 ? 9.664 -9.232 -9.431 1.00 90.25 103 GLY A CA 1
ATOM 788 C C . GLY A 1 103 ? 8.857 -9.235 -10.708 1.00 90.25 103 GLY A C 1
ATOM 789 O O . GLY A 1 103 ? 9.334 -8.723 -11.723 1.00 90.25 103 GLY A O 1
ATOM 790 N N . ASP A 1 104 ? 7.681 -9.838 -10.665 1.00 92.69 104 ASP A N 1
ATOM 791 C CA . ASP A 1 104 ? 6.994 -10.259 -11.876 1.00 92.69 104 ASP A CA 1
ATOM 792 C C . ASP A 1 104 ? 5.586 -9.653 -11.953 1.00 92.69 104 ASP A C 1
ATOM 794 O O . ASP A 1 104 ? 4.984 -9.314 -10.938 1.00 92.69 104 ASP A O 1
ATOM 798 N N . THR A 1 105 ? 5.066 -9.456 -13.164 1.00 97.56 105 THR A N 1
ATOM 799 C CA . THR A 1 105 ? 3.648 -9.126 -13.411 1.00 97.56 105 THR A CA 1
ATOM 800 C C . THR A 1 105 ? 3.115 -7.876 -12.686 1.00 97.56 105 THR A C 1
ATOM 802 O O . THR A 1 105 ? 1.905 -7.734 -12.505 1.00 97.56 105 THR A O 1
ATOM 805 N N . ASN A 1 106 ? 3.969 -6.951 -12.236 1.00 98.38 106 ASN A N 1
ATOM 806 C CA . ASN A 1 106 ? 3.493 -5.764 -11.524 1.00 98.38 106 ASN A CA 1
ATOM 807 C C . ASN A 1 106 ? 3.017 -4.694 -12.515 1.00 98.38 106 ASN A C 1
ATOM 809 O O . ASN A 1 106 ? 3.656 -4.441 -13.542 1.00 98.38 106 ASN A O 1
ATOM 813 N N . TRP A 1 107 ? 1.914 -4.030 -12.182 1.00 98.62 107 TRP A N 1
ATOM 814 C CA . TRP A 1 107 ? 1.241 -3.056 -13.032 1.00 98.62 107 TRP A CA 1
ATOM 815 C C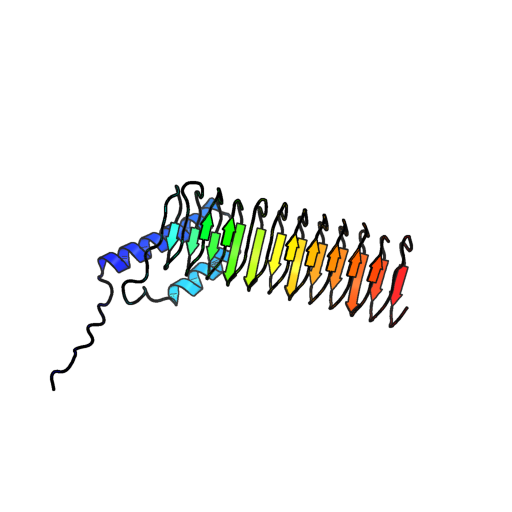 . TRP A 1 107 ? 1.219 -1.672 -12.387 1.00 98.62 107 TRP A C 1
ATOM 817 O O . TRP A 1 107 ? 0.788 -1.514 -11.249 1.00 98.62 107 TRP A O 1
ATOM 827 N N . PHE A 1 108 ? 1.666 -0.666 -13.134 1.00 98.44 108 PHE A N 1
ATOM 828 C CA . PHE A 1 108 ? 1.691 0.728 -12.714 1.00 98.44 108 PHE A CA 1
ATOM 829 C C . PHE A 1 108 ? 1.013 1.597 -13.768 1.00 98.44 108 PHE A C 1
ATOM 831 O O . PHE A 1 108 ? 1.414 1.586 -14.934 1.00 98.44 108 PHE A O 1
ATOM 838 N N . ASP A 1 109 ? 0.015 2.369 -13.349 1.00 98.19 109 ASP A N 1
ATOM 839 C CA . ASP A 1 109 ? -0.745 3.278 -14.210 1.00 98.19 109 ASP A CA 1
ATOM 840 C C . ASP A 1 109 ? -0.887 4.644 -13.531 1.00 98.19 109 ASP A C 1
ATOM 842 O O . ASP A 1 109 ? -1.677 4.799 -12.601 1.00 98.19 109 ASP A O 1
ATOM 846 N N . ALA A 1 110 ? -0.110 5.632 -13.990 1.00 97.50 110 ALA A N 1
ATOM 847 C CA . ALA A 1 110 ? -0.074 6.976 -13.400 1.00 97.50 110 ALA A CA 1
ATOM 848 C C . ALA A 1 110 ? 0.247 6.967 -11.885 1.00 97.50 110 ALA A C 1
ATOM 850 O O . ALA A 1 110 ? -0.395 7.656 -11.087 1.00 97.50 110 ALA A O 1
ATOM 851 N N . ALA A 1 111 ? 1.235 6.154 -11.513 1.00 97.50 111 ALA A N 1
ATOM 852 C CA . ALA A 1 111 ? 1.728 5.978 -10.147 1.00 97.50 111 ALA A CA 1
ATOM 853 C C . ALA A 1 111 ? 3.197 6.412 -10.050 1.00 97.50 111 ALA A C 1
ATOM 855 O O . ALA A 1 111 ? 4.001 6.043 -10.913 1.00 97.50 111 ALA A O 1
ATOM 856 N N . GLU A 1 112 ? 3.552 7.175 -9.019 1.00 96.94 112 GLU A N 1
ATOM 857 C CA . GLU A 1 112 ? 4.849 7.853 -8.914 1.00 96.94 112 GLU A CA 1
ATOM 858 C C . GLU A 1 112 ? 5.596 7.488 -7.625 1.00 96.94 112 GLU A C 1
ATOM 860 O O . GLU A 1 112 ? 4.993 7.220 -6.587 1.00 96.94 112 GLU A O 1
ATOM 865 N N . ASP A 1 113 ? 6.929 7.489 -7.671 1.00 96.62 113 ASP A N 1
ATOM 866 C CA . ASP A 1 113 ? 7.769 7.366 -6.476 1.00 96.62 113 ASP A CA 1
ATOM 867 C C . ASP A 1 113 ? 7.483 6.111 -5.625 1.00 96.62 113 ASP A C 1
ATOM 869 O O . ASP A 1 113 ? 7.622 6.117 -4.403 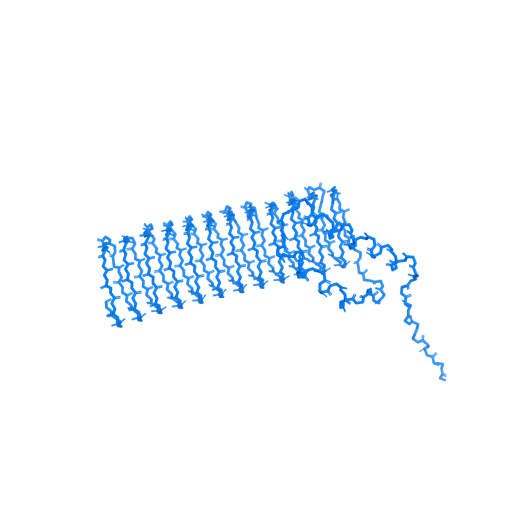1.00 96.62 113 ASP A O 1
ATOM 873 N N . ASN A 1 114 ? 7.174 4.962 -6.233 1.00 97.12 114 ASN A N 1
ATOM 874 C CA . ASN A 1 114 ? 6.903 3.724 -5.487 1.00 97.12 114 ASN A CA 1
ATOM 875 C C . ASN A 1 114 ? 8.080 2.744 -5.494 1.00 97.12 114 ASN A C 1
ATOM 877 O O . ASN A 1 114 ? 8.871 2.694 -6.441 1.00 97.12 114 ASN A O 1
ATOM 881 N N . LEU A 1 115 ? 8.212 1.951 -4.431 1.00 96.31 115 LEU A N 1
ATOM 882 C CA . LEU A 1 115 ? 9.089 0.785 -4.347 1.00 96.31 115 LEU A CA 1
ATOM 883 C C . LEU A 1 115 ? 8.231 -0.468 -4.225 1.00 96.31 115 LEU A C 1
ATOM 885 O O . LEU A 1 115 ? 7.562 -0.647 -3.212 1.00 96.31 115 LEU A O 1
ATOM 889 N N . VAL A 1 116 ? 8.327 -1.367 -5.197 1.00 96.75 116 VAL A N 1
ATOM 890 C CA . VAL A 1 116 ? 7.597 -2.634 -5.183 1.00 96.75 116 VAL A CA 1
ATOM 891 C C . VAL A 1 116 ? 8.557 -3.800 -5.341 1.00 96.75 116 VAL A C 1
ATOM 893 O O . VAL A 1 116 ? 9.414 -3.805 -6.228 1.00 96.75 116 VAL A O 1
ATOM 896 N N . ILE A 1 117 ? 8.435 -4.775 -4.444 1.00 95.44 117 ILE A N 1
ATOM 897 C CA . ILE A 1 117 ? 9.169 -6.039 -4.482 1.00 95.44 117 ILE A CA 1
ATOM 898 C C . ILE A 1 117 ? 8.160 -7.176 -4.347 1.00 95.44 117 ILE A C 1
ATOM 900 O O . ILE A 1 117 ? 7.675 -7.434 -3.247 1.00 95.44 117 ILE A O 1
ATOM 904 N N . GLY A 1 118 ? 7.867 -7.879 -5.435 1.00 93.44 118 GLY A N 1
ATOM 905 C CA . GLY A 1 118 ? 6.884 -8.953 -5.406 1.00 93.44 118 GLY A CA 1
ATOM 906 C C . GLY A 1 118 ? 6.252 -9.251 -6.756 1.00 93.44 118 GLY A C 1
ATOM 907 O O . GLY A 1 118 ? 6.818 -8.915 -7.795 1.00 93.44 118 GLY A O 1
ATOM 908 N N . ASP A 1 119 ? 5.101 -9.911 -6.724 1.00 95.31 119 ASP A N 1
ATOM 909 C CA . ASP A 1 119 ? 4.397 -10.383 -7.918 1.00 95.31 119 ASP A CA 1
ATOM 910 C C . ASP A 1 119 ? 2.980 -9.808 -7.985 1.00 95.31 119 ASP A C 1
ATOM 912 O O . ASP A 1 119 ? 2.325 -9.617 -6.960 1.00 95.31 119 ASP A O 1
ATOM 916 N N . ALA A 1 120 ? 2.508 -9.534 -9.196 1.00 98.38 120 ALA A N 1
ATOM 917 C CA . ALA A 1 120 ? 1.116 -9.187 -9.477 1.00 98.38 120 ALA A CA 1
ATOM 918 C C . ALA A 1 120 ? 0.537 -7.995 -8.680 1.00 98.38 120 ALA A C 1
ATOM 920 O O . ALA A 1 120 ? -0.679 -7.906 -8.512 1.00 98.38 120 ALA A O 1
ATOM 921 N N . ASN A 1 121 ? 1.362 -7.063 -8.191 1.00 98.75 121 ASN A N 1
ATOM 922 C CA . ASN A 1 121 ? 0.855 -5.869 -7.508 1.00 98.75 121 ASN A CA 1
ATOM 923 C C . ASN A 1 121 ? 0.351 -4.836 -8.528 1.00 98.75 121 ASN A C 1
ATOM 925 O O . ASN A 1 121 ? 0.966 -4.657 -9.581 1.00 98.75 121 ASN A O 1
ATOM 929 N N . SER A 1 122 ? -0.731 -4.125 -8.197 1.00 98.69 122 SER A N 1
ATOM 930 C CA . SER A 1 122 ? -1.291 -3.042 -9.015 1.00 98.69 122 SER A CA 1
ATOM 931 C C . SER A 1 122 ? -1.240 -1.716 -8.264 1.00 98.69 122 SER A C 1
ATOM 933 O O . SER A 1 122 ? -1.793 -1.592 -7.169 1.00 98.69 122 SER A O 1
ATOM 935 N N . LEU A 1 123 ? -0.562 -0.729 -8.845 1.00 98.56 123 LEU A N 1
ATOM 936 C CA . LEU A 1 123 ? -0.496 0.639 -8.343 1.00 98.56 123 LEU A CA 1
ATOM 937 C C . LEU A 1 123 ? -1.036 1.581 -9.419 1.00 98.56 123 LEU A C 1
ATOM 939 O O . LEU A 1 123 ? -0.425 1.773 -10.469 1.00 98.56 123 LEU A O 1
ATOM 943 N N . GLU A 1 124 ? -2.204 2.156 -9.170 1.00 97.69 124 GLU A N 1
ATOM 944 C CA . GLU A 1 124 ? -2.914 2.983 -10.148 1.00 97.69 124 GLU A CA 1
ATOM 945 C C . GLU A 1 124 ? -2.898 4.468 -9.762 1.00 97.69 124 GLU A C 1
ATOM 947 O O . GLU A 1 124 ? -2.175 4.893 -8.864 1.00 97.69 124 GLU A O 1
ATOM 952 N N . THR A 1 125 ? -3.692 5.275 -10.468 1.00 95.81 125 THR A N 1
ATOM 953 C CA . THR A 1 125 ? -3.648 6.739 -10.426 1.00 95.81 125 THR A CA 1
ATOM 954 C C . THR A 1 125 ? -3.583 7.290 -9.003 1.00 95.81 125 THR A C 1
ATOM 956 O O . THR A 1 125 ? -4.525 7.132 -8.234 1.00 95.81 125 THR A O 1
ATOM 959 N N . GLY A 1 126 ? -2.508 8.005 -8.669 1.00 91.56 126 GLY A N 1
ATOM 960 C CA . GLY A 1 126 ? -2.343 8.635 -7.354 1.00 91.56 126 GLY A CA 1
ATOM 961 C C . GLY A 1 126 ? -1.899 7.691 -6.231 1.00 91.56 126 GLY A C 1
ATOM 962 O O . GLY A 1 126 ? -1.876 8.110 -5.078 1.00 91.56 126 GLY A O 1
ATOM 963 N N . ALA A 1 127 ? -1.535 6.444 -6.534 1.00 97.50 127 ALA A N 1
ATOM 964 C CA . ALA A 1 127 ? -0.783 5.597 -5.617 1.00 97.50 127 ALA A CA 1
ATOM 965 C C . ALA A 1 127 ? 0.688 6.037 -5.625 1.00 97.50 127 ALA A C 1
ATOM 967 O O . ALA A 1 127 ? 1.498 5.498 -6.379 1.00 97.50 127 ALA A O 1
ATOM 968 N N . ASN A 1 128 ? 1.025 7.036 -4.806 1.00 96.75 128 ASN A N 1
ATOM 969 C CA . ASN A 1 128 ? 2.359 7.639 -4.778 1.00 96.75 128 ASN A CA 1
ATOM 970 C C . ASN A 1 128 ? 3.118 7.352 -3.478 1.00 96.75 128 ASN A C 1
ATOM 972 O O . ASN A 1 128 ? 2.513 7.147 -2.427 1.00 96.75 128 ASN A O 1
ATOM 976 N N . ASP A 1 129 ? 4.451 7.386 -3.529 1.00 97.06 129 ASP A N 1
ATOM 977 C CA . ASP A 1 129 ? 5.317 7.275 -2.343 1.00 97.06 129 ASP A CA 1
ATOM 978 C C . ASP A 1 129 ? 5.141 5.968 -1.536 1.00 97.06 129 ASP A C 1
ATOM 980 O O . ASP A 1 129 ? 5.427 5.917 -0.336 1.00 97.06 129 ASP A O 1
ATOM 984 N N . ASN A 1 130 ? 4.685 4.880 -2.165 1.00 98.00 130 ASN A N 1
ATOM 985 C CA . ASN A 1 130 ? 4.412 3.627 -1.460 1.00 98.00 130 ASN A CA 1
ATOM 986 C C . ASN A 1 130 ? 5.616 2.678 -1.427 1.00 98.00 130 ASN A C 1
ATOM 988 O O . ASN A 1 130 ? 6.456 2.636 -2.331 1.00 98.00 130 ASN A O 1
ATOM 992 N N . VAL A 1 131 ? 5.656 1.841 -0.391 1.00 97.38 131 VAL A N 1
ATOM 993 C CA . VAL A 1 131 ? 6.526 0.666 -0.293 1.00 97.38 131 VAL A CA 1
ATOM 994 C C . VAL A 1 131 ? 5.649 -0.576 -0.204 1.00 97.38 131 VAL A C 1
ATOM 996 O O . VAL A 1 131 ? 4.951 -0.757 0.788 1.00 97.38 131 VAL A O 1
ATOM 999 N N . VAL A 1 132 ? 5.709 -1.446 -1.210 1.00 97.81 132 VAL A N 1
ATOM 1000 C CA . VAL A 1 132 ? 4.909 -2.677 -1.280 1.00 97.81 132 VAL A CA 1
ATOM 1001 C C . VAL A 1 132 ? 5.834 -3.885 -1.387 1.00 97.81 132 VAL A C 1
ATOM 1003 O O . VAL A 1 132 ? 6.715 -3.940 -2.247 1.00 97.81 132 VAL A O 1
ATOM 1006 N N . MET A 1 133 ? 5.652 -4.855 -0.496 1.00 96.94 133 MET A N 1
ATOM 1007 C CA . MET A 1 133 ? 6.371 -6.126 -0.508 1.00 96.94 133 MET A CA 1
ATOM 1008 C C . MET A 1 133 ? 5.387 -7.291 -0.387 1.00 96.94 133 MET A C 1
ATOM 1010 O O . MET A 1 133 ? 4.765 -7.440 0.658 1.00 96.94 133 MET A O 1
ATOM 1014 N N . GLY A 1 134 ? 5.287 -8.139 -1.408 1.00 94.75 134 GLY A N 1
ATOM 1015 C CA . GLY A 1 134 ? 4.368 -9.285 -1.409 1.00 94.75 134 GLY A CA 1
ATOM 1016 C C . GLY A 1 134 ? 3.615 -9.446 -2.724 1.00 94.75 134 GLY A C 1
ATOM 1017 O O . GLY A 1 134 ? 4.062 -8.946 -3.759 1.00 94.75 134 GLY A O 1
ATOM 1018 N N . GLU A 1 135 ? 2.504 -10.168 -2.696 1.00 97.81 135 GLU A N 1
ATOM 1019 C CA . GLU A 1 135 ? 1.754 -10.566 -3.884 1.00 97.81 135 GLU A CA 1
ATOM 1020 C C . GLU A 1 135 ? 0.380 -9.892 -3.963 1.00 97.81 135 GLU A C 1
ATOM 1022 O O . GLU A 1 135 ? -0.320 -9.738 -2.965 1.00 97.81 135 GLU A O 1
ATOM 1027 N N . ALA A 1 136 ? -0.045 -9.527 -5.175 1.00 98.62 136 ALA A N 1
ATOM 1028 C CA . ALA A 1 136 ? -1.434 -9.158 -5.463 1.00 98.62 136 ALA A CA 1
ATOM 1029 C C . ALA A 1 136 ? -2.006 -7.995 -4.624 1.00 98.62 136 ALA A C 1
ATOM 1031 O O . ALA A 1 136 ? -3.222 -7.875 -4.462 1.00 98.62 136 ALA A O 1
ATOM 1032 N N . ASN A 1 137 ? -1.159 -7.100 -4.109 1.00 98.75 137 ASN A N 1
ATOM 1033 C CA . ASN A 1 137 ? -1.634 -5.905 -3.419 1.00 98.75 137 ASN A CA 1
ATOM 1034 C C . ASN A 1 137 ? -2.117 -4.865 -4.432 1.00 98.75 137 ASN A C 1
ATOM 1036 O O . ASN A 1 137 ? -1.527 -4.689 -5.500 1.00 98.75 137 ASN A O 1
ATOM 1040 N N . THR A 1 138 ? -3.183 -4.154 -4.080 1.00 98.75 138 THR A N 1
ATOM 1041 C CA . THR A 1 138 ? -3.811 -3.138 -4.928 1.00 98.75 138 THR A CA 1
ATOM 1042 C C . THR A 1 138 ? -3.845 -1.804 -4.197 1.00 98.75 138 THR A C 1
ATOM 1044 O O . THR A 1 138 ? -4.477 -1.686 -3.149 1.00 98.75 138 THR A O 1
ATOM 1047 N N . LEU A 1 139 ? -3.170 -0.797 -4.746 1.00 98.50 139 LEU A N 1
ATOM 1048 C CA . LEU A 1 139 ? -3.199 0.579 -4.256 1.00 98.50 139 LEU A CA 1
ATOM 1049 C C . LEU A 1 139 ? -3.714 1.471 -5.385 1.00 98.50 139 LEU A C 1
ATOM 1051 O O . LEU A 1 139 ? -3.174 1.453 -6.490 1.00 98.50 139 LEU A O 1
ATOM 1055 N N . THR A 1 140 ? -4.779 2.227 -5.139 1.00 95.75 140 THR A N 1
ATOM 1056 C CA . THR A 1 140 ? -5.447 3.006 -6.196 1.00 95.75 140 THR A CA 1
ATOM 1057 C C . THR A 1 140 ? -5.691 4.448 -5.755 1.00 95.75 140 THR A C 1
ATOM 1059 O O . THR A 1 140 ? -4.858 5.019 -5.062 1.00 95.75 140 THR A O 1
ATOM 1062 N N . THR A 1 141 ? -6.778 5.076 -6.216 1.00 92.44 141 THR A N 1
ATOM 1063 C CA . THR A 1 141 ? -6.974 6.534 -6.215 1.00 92.44 141 THR A CA 1
ATOM 1064 C C . THR A 1 141 ? -6.634 7.196 -4.880 1.00 92.44 141 THR A C 1
ATOM 1066 O O . THR A 1 141 ? -7.384 7.076 -3.916 1.00 92.44 141 THR A O 1
ATOM 1069 N N . GLY A 1 142 ? -5.522 7.940 -4.858 1.00 84.81 142 GLY A N 1
ATOM 1070 C CA . GLY A 1 142 ? -5.046 8.660 -3.675 1.00 84.81 142 GLY A CA 1
ATOM 1071 C C . GLY A 1 142 ? -4.690 7.725 -2.522 1.00 84.81 142 GLY A C 1
ATOM 1072 O O . GLY A 1 142 ? -5.212 7.893 -1.434 1.00 84.81 142 GLY A O 1
ATOM 1073 N N . SER A 1 143 ? -3.903 6.683 -2.770 1.00 94.88 143 SER A N 1
ATOM 1074 C CA . SER A 1 143 ? -3.319 5.846 -1.719 1.00 94.88 143 SER A CA 1
ATOM 1075 C C . SER A 1 143 ? -1.843 6.189 -1.592 1.00 94.88 143 SER A C 1
ATOM 1077 O O . SER A 1 143 ? -0.985 5.512 -2.160 1.00 94.88 143 SER A O 1
ATOM 1079 N N . GLU A 1 144 ? -1.550 7.270 -0.877 1.00 97.00 144 GLU A N 1
ATOM 1080 C CA . GLU A 1 144 ? -0.216 7.854 -0.779 1.00 97.00 144 GLU A CA 1
ATOM 1081 C C . GLU A 1 144 ? 0.536 7.403 0.483 1.00 97.00 144 GLU A C 1
ATOM 1083 O O . GLU A 1 144 ? -0.038 7.245 1.563 1.00 97.00 144 GLU A O 1
ATOM 1088 N N . SER A 1 145 ? 1.864 7.283 0.383 1.00 97.62 145 SER A N 1
ATOM 1089 C CA . SER A 1 145 ? 2.768 7.090 1.531 1.00 97.62 145 SER A CA 1
ATOM 1090 C C . SER A 1 145 ? 2.500 5.834 2.378 1.00 97.62 145 SER A C 1
ATOM 1092 O O . SER A 1 145 ? 2.744 5.831 3.588 1.00 97.62 145 SER A O 1
ATOM 1094 N N . ASN A 1 146 ? 2.009 4.752 1.775 1.00 98.50 146 ASN A N 1
ATOM 1095 C CA . ASN A 1 146 ? 1.718 3.510 2.487 1.00 98.50 146 ASN A CA 1
ATOM 1096 C C . ASN A 1 146 ? 2.920 2.561 2.531 1.00 98.50 146 ASN A C 1
ATOM 1098 O O . ASN A 1 146 ? 3.742 2.496 1.616 1.00 98.50 146 ASN A O 1
ATOM 1102 N N . THR A 1 147 ? 2.999 1.769 3.600 1.00 98.19 147 THR A N 1
ATOM 1103 C CA . THR A 1 147 ? 3.894 0.612 3.704 1.00 98.19 147 THR A CA 1
ATOM 1104 C C . THR A 1 147 ? 3.055 -0.652 3.809 1.00 98.19 147 THR A C 1
ATOM 1106 O O . THR A 1 147 ? 2.343 -0.836 4.792 1.00 98.19 147 THR A O 1
ATOM 1109 N N . VAL A 1 148 ? 3.156 -1.531 2.817 1.00 98.50 148 VAL A N 1
ATOM 1110 C CA . VAL A 1 148 ? 2.374 -2.767 2.718 1.00 98.50 148 VAL A CA 1
ATOM 1111 C C . VAL A 1 148 ? 3.326 -3.952 2.649 1.00 98.50 148 VAL A C 1
ATOM 1113 O O . VAL A 1 148 ? 4.246 -3.979 1.830 1.00 98.50 148 VAL A O 1
ATOM 1116 N N . THR A 1 149 ? 3.147 -4.923 3.539 1.00 98.00 149 THR A N 1
ATOM 1117 C CA . THR A 1 149 ? 3.855 -6.205 3.511 1.00 98.00 149 THR A CA 1
ATOM 1118 C C . THR A 1 149 ? 2.868 -7.351 3.685 1.00 98.00 149 THR A C 1
ATOM 1120 O O . THR A 1 149 ? 2.163 -7.377 4.686 1.00 98.00 149 THR A O 1
ATOM 1123 N N . GLY A 1 150 ? 2.872 -8.307 2.762 1.00 97.06 150 GLY A N 1
ATOM 1124 C CA . GLY A 1 150 ? 1.912 -9.415 2.719 1.00 97.06 150 GLY A CA 1
ATOM 1125 C C . GLY A 1 150 ? 1.129 -9.408 1.414 1.00 97.06 150 GLY A C 1
ATOM 1126 O O . GLY A 1 150 ? 1.530 -8.732 0.461 1.00 97.06 150 GLY A O 1
ATOM 1127 N N . ASP A 1 151 ? 0.032 -10.151 1.376 1.00 98.12 151 ASP A N 1
ATOM 1128 C CA . ASP A 1 151 ? -0.633 -10.514 0.132 1.00 98.12 151 ASP A CA 1
ATOM 1129 C C . ASP A 1 151 ? -2.087 -10.022 0.077 1.00 98.12 151 ASP A C 1
ATOM 1131 O O . ASP A 1 151 ? -2.800 -9.974 1.076 1.00 98.12 151 ASP A O 1
ATOM 1135 N N . ASN A 1 152 ? -2.572 -9.691 -1.120 1.00 98.75 152 ASN A N 1
ATOM 1136 C CA . ASN A 1 152 ? -3.977 -9.336 -1.380 1.00 98.75 152 ASN A CA 1
ATOM 1137 C C . ASN A 1 152 ? -4.530 -8.137 -0.580 1.00 98.75 152 ASN A C 1
ATOM 1139 O O . ASN A 1 152 ? -5.748 -8.012 -0.429 1.00 98.75 152 ASN A O 1
ATOM 1143 N N . ASN A 1 153 ? -3.683 -7.236 -0.077 1.00 98.81 153 ASN A N 1
ATOM 1144 C CA . ASN A 1 153 ? -4.161 -6.042 0.619 1.00 98.81 153 ASN A CA 1
ATOM 1145 C C . ASN A 1 153 ? -4.679 -4.991 -0.373 1.00 98.81 153 ASN A C 1
ATOM 1147 O O . ASN A 1 153 ? -4.154 -4.840 -1.480 1.00 98.81 153 ASN A O 1
ATOM 1151 N N . GLN A 1 154 ? -5.694 -4.235 0.038 1.00 98.75 154 GLN A N 1
ATOM 1152 C CA . GLN A 1 154 ? -6.358 -3.225 -0.784 1.00 98.75 154 GLN A CA 1
ATOM 1153 C C . GLN A 1 154 ? -6.357 -1.867 -0.088 1.00 98.75 154 GLN A C 1
ATOM 1155 O O . GLN A 1 154 ? -6.884 -1.728 1.015 1.00 98.75 154 GLN A O 1
ATOM 1160 N N . LEU A 1 155 ? -5.793 -0.858 -0.750 1.00 98.50 155 LEU A N 1
ATOM 1161 C CA . LEU A 1 155 ? -5.841 0.538 -0.330 1.00 98.50 155 LEU A CA 1
ATOM 1162 C C . LEU A 1 155 ? -6.455 1.365 -1.458 1.00 98.50 155 LEU A C 1
ATOM 1164 O O . LEU A 1 155 ? -5.982 1.344 -2.597 1.00 98.50 155 LEU A O 1
ATOM 1168 N N . ILE A 1 156 ? -7.578 2.018 -1.170 1.00 97.00 156 ILE A N 1
ATOM 1169 C CA . ILE A 1 156 ? -8.440 2.605 -2.203 1.00 97.00 156 ILE A CA 1
ATOM 1170 C C . ILE A 1 156 ? -9.030 3.931 -1.713 1.00 97.00 156 ILE A C 1
ATOM 1172 O O . ILE A 1 156 ? -9.403 4.064 -0.550 1.00 97.00 156 ILE A O 1
ATOM 1176 N N . ASP A 1 157 ? -9.194 4.898 -2.614 1.00 96.12 157 ASP A N 1
ATOM 1177 C CA . ASP A 1 157 ? -9.941 6.141 -2.382 1.00 96.12 157 ASP A CA 1
ATOM 1178 C C . ASP A 1 157 ? -9.480 6.932 -1.138 1.00 96.12 157 ASP A C 1
ATOM 1180 O O . ASP A 1 157 ? -10.257 7.136 -0.201 1.00 96.12 157 ASP A O 1
ATOM 1184 N N . GLY A 1 158 ? -8.233 7.410 -1.110 1.00 94.69 158 GLY A N 1
ATOM 1185 C CA . GLY A 1 158 ? -7.743 8.267 -0.017 1.00 94.69 158 GLY A CA 1
ATOM 1186 C C . GLY A 1 158 ? -7.166 7.515 1.186 1.00 94.69 158 GLY A C 1
ATOM 1187 O O . GLY A 1 158 ? -7.166 8.059 2.287 1.00 94.69 158 GLY A O 1
ATOM 1188 N N . ALA A 1 159 ? -6.783 6.244 1.037 1.00 97.44 159 ALA A N 1
ATOM 1189 C CA . ALA A 1 159 ? -6.211 5.460 2.134 1.00 97.44 159 ALA A CA 1
ATOM 1190 C C . ALA A 1 159 ? -4.712 5.775 2.299 1.00 97.44 159 ALA A C 1
ATOM 1192 O O . ALA A 1 159 ? -3.850 5.056 1.789 1.00 97.44 159 ALA A O 1
ATOM 1193 N N . ASP A 1 160 ? -4.413 6.869 3.000 1.00 97.75 160 ASP A N 1
ATOM 1194 C CA . ASP A 1 160 ? -3.069 7.448 3.063 1.00 97.75 160 ASP A CA 1
ATOM 1195 C C . ASP A 1 160 ? -2.300 7.086 4.339 1.00 97.75 160 ASP A C 1
ATOM 1197 O O . ASP A 1 160 ? -2.849 7.004 5.440 1.00 97.75 160 ASP A O 1
ATOM 1201 N N . SER A 1 161 ? -0.973 7.001 4.226 1.00 98.25 161 SER A N 1
ATOM 1202 C CA . SER A 1 161 ? -0.048 6.889 5.366 1.00 98.25 161 SER A CA 1
ATOM 1203 C C . SER A 1 161 ? -0.287 5.672 6.271 1.00 98.25 161 SER A C 1
ATOM 1205 O O . SER A 1 161 ? -0.037 5.730 7.477 1.00 98.25 161 SER A O 1
ATOM 1207 N N . ASN A 1 162 ? -0.771 4.565 5.715 1.00 98.69 162 ASN A N 1
ATOM 1208 C CA . ASN A 1 162 ? -1.040 3.340 6.457 1.00 98.69 162 ASN A CA 1
ATOM 1209 C C . ASN A 1 162 ? 0.175 2.402 6.478 1.00 98.69 162 ASN A C 1
ATOM 1211 O O . ASN A 1 162 ? 0.975 2.345 5.542 1.00 98.69 162 ASN A O 1
ATOM 1215 N N . THR A 1 163 ? 0.300 1.633 7.558 1.00 98.69 163 THR A N 1
ATOM 1216 C CA . THR A 1 163 ? 1.231 0.503 7.665 1.00 98.69 163 THR A CA 1
ATOM 1217 C C . THR A 1 163 ? 0.436 -0.785 7.801 1.00 98.69 163 THR A C 1
ATOM 1219 O O . THR A 1 163 ? -0.320 -0.931 8.759 1.00 98.69 163 THR A O 1
ATOM 1222 N N . ILE A 1 164 ? 0.618 -1.716 6.868 1.00 98.75 164 ILE A N 1
ATOM 1223 C CA . ILE A 1 164 ? -0.096 -2.995 6.821 1.00 98.75 164 ILE A CA 1
ATOM 1224 C C . ILE A 1 164 ? 0.923 -4.133 6.786 1.00 98.75 164 ILE A C 1
ATOM 1226 O O . ILE A 1 164 ? 1.839 -4.128 5.959 1.00 98.75 164 ILE A O 1
ATOM 1230 N N . ILE A 1 165 ? 0.764 -5.095 7.695 1.00 98.62 165 ILE A N 1
ATOM 1231 C CA . ILE A 1 165 ? 1.541 -6.337 7.749 1.00 98.62 165 ILE A CA 1
ATOM 1232 C C . ILE A 1 165 ? 0.576 -7.520 7.886 1.00 98.62 165 ILE A C 1
ATOM 1234 O O . ILE A 1 165 ? 0.027 -7.731 8.961 1.00 98.62 165 ILE A O 1
ATOM 1238 N N . GLY A 1 166 ? 0.418 -8.321 6.841 1.00 98.06 166 GLY A N 1
ATOM 1239 C CA . GLY A 1 166 ? -0.521 -9.446 6.808 1.00 98.06 166 GLY A CA 1
ATOM 1240 C C . GLY A 1 166 ? -1.311 -9.457 5.510 1.00 98.06 166 GLY A C 1
ATOM 1241 O O . GLY A 1 166 ? -0.938 -8.753 4.566 1.00 98.06 166 GLY A O 1
ATOM 1242 N N . ASP A 1 167 ? -2.385 -10.238 5.468 1.00 98.50 167 ASP A N 1
ATOM 1243 C CA . ASP A 1 167 ? -3.041 -10.583 4.214 1.00 98.50 167 ASP A CA 1
ATOM 1244 C C . ASP A 1 167 ? -4.495 -10.098 4.154 1.00 98.50 167 ASP A C 1
ATOM 1246 O O . ASP A 1 167 ? -5.226 -10.067 5.141 1.00 98.50 167 ASP A O 1
ATOM 1250 N N . THR A 1 168 ? -4.958 -9.749 2.955 1.00 98.75 168 THR A N 1
ATOM 1251 C CA . THR A 1 168 ? -6.382 -9.467 2.673 1.00 98.75 168 THR A CA 1
ATOM 1252 C C . THR A 1 168 ? -6.975 -8.282 3.462 1.00 98.75 168 THR A C 1
ATOM 1254 O O . THR A 1 168 ? -8.190 -8.096 3.521 1.00 98.75 168 THR A O 1
ATOM 1257 N N . ASN A 1 169 ? -6.141 -7.403 4.025 1.00 98.81 169 ASN A N 1
ATOM 1258 C CA . ASN A 1 169 ? -6.630 -6.213 4.718 1.00 98.81 169 ASN A CA 1
ATOM 1259 C C . ASN A 1 169 ? -7.128 -5.167 3.716 1.00 98.81 169 ASN A C 1
ATOM 1261 O O . ASN A 1 169 ? -6.526 -4.947 2.663 1.00 98.81 169 ASN A O 1
ATOM 1265 N N . THR A 1 170 ? -8.215 -4.483 4.061 1.00 98.81 170 THR A N 1
ATOM 1266 C CA . THR A 1 170 ? -8.872 -3.502 3.194 1.00 98.81 170 THR A CA 1
ATOM 1267 C C . THR A 1 170 ? -9.009 -2.160 3.903 1.00 98.81 170 THR A C 1
ATOM 1269 O O . THR A 1 170 ? -9.700 -2.041 4.913 1.00 98.81 170 THR A O 1
ATOM 1272 N N . LEU A 1 171 ? -8.355 -1.131 3.364 1.00 98.62 171 LEU A N 1
ATOM 1273 C CA . LEU A 1 171 ? -8.427 0.242 3.853 1.00 98.62 171 LEU A CA 1
ATOM 1274 C C . LEU A 1 171 ? -8.980 1.140 2.751 1.00 98.62 171 LEU A C 1
ATOM 1276 O O . LEU A 1 171 ? -8.379 1.262 1.684 1.00 98.62 171 LEU A O 1
ATOM 1280 N N . THR A 1 172 ? -10.134 1.765 2.983 1.00 97.81 172 THR A N 1
ATOM 1281 C CA . THR A 1 172 ? -10.808 2.524 1.920 1.00 97.81 172 THR A CA 1
ATOM 1282 C C . THR A 1 172 ? -11.418 3.833 2.382 1.00 97.81 172 THR A C 1
ATOM 1284 O O . THR A 1 172 ? -11.737 4.030 3.556 1.00 97.81 172 THR A O 1
ATOM 1287 N N . THR A 1 173 ? -11.683 4.713 1.416 1.00 96.38 173 THR A N 1
ATOM 1288 C CA . THR A 1 173 ? -12.558 5.879 1.608 1.00 96.38 173 THR A CA 1
ATOM 1289 C C . THR A 1 173 ? -12.043 6.782 2.732 1.00 96.38 173 THR A C 1
ATOM 1291 O O . THR A 1 173 ? -12.741 7.062 3.709 1.00 96.38 173 THR A O 1
ATOM 1294 N N . GLY A 1 174 ? -10.792 7.215 2.602 1.00 94.25 174 GLY A N 1
ATOM 1295 C CA . GLY A 1 174 ? -10.151 8.142 3.528 1.00 94.25 174 GLY A CA 1
ATOM 1296 C C . GLY A 1 174 ? -9.531 7.518 4.776 1.00 94.25 174 GLY A C 1
ATOM 1297 O O . GLY A 1 174 ? -9.049 8.285 5.596 1.00 94.25 174 GLY A O 1
ATOM 1298 N N . ALA A 1 175 ? -9.545 6.190 4.953 1.00 97.94 175 ALA A N 1
ATOM 1299 C CA . ALA A 1 175 ? -8.952 5.536 6.124 1.00 97.94 175 ALA A CA 1
ATOM 1300 C C . ALA A 1 175 ? -7.428 5.754 6.177 1.00 97.94 175 ALA A C 1
ATOM 1302 O O . ALA A 1 175 ? -6.667 5.117 5.443 1.00 97.94 175 ALA A O 1
ATOM 1303 N N . SER A 1 176 ? -6.991 6.665 7.045 1.00 97.94 176 SER A N 1
ATOM 1304 C CA . SER A 1 176 ? -5.639 7.221 7.025 1.00 97.94 176 SER A CA 1
ATOM 1305 C C . SER A 1 176 ? -4.866 7.006 8.323 1.00 97.94 176 SER A C 1
ATOM 1307 O O . SER A 1 176 ? -5.411 7.020 9.427 1.00 97.94 176 SER A O 1
ATOM 1309 N N . SER A 1 177 ? -3.539 6.921 8.213 1.00 98.56 177 SER A N 1
ATOM 1310 C CA . SER A 1 177 ? -2.627 6.841 9.366 1.00 98.56 177 SER A CA 1
ATOM 1311 C C . SER A 1 177 ? -2.882 5.646 10.296 1.00 98.56 177 SER A C 1
ATOM 1313 O O . SER A 1 177 ? -2.671 5.745 11.507 1.00 98.56 177 SER A O 1
ATOM 1315 N N . ASN A 1 178 ? -3.335 4.517 9.752 1.00 98.81 178 ASN A N 1
ATOM 1316 C CA . ASN A 1 178 ? -3.596 3.305 10.519 1.00 98.81 178 ASN A CA 1
ATOM 1317 C C . ASN A 1 178 ? -2.385 2.366 10.545 1.00 98.81 178 ASN A C 1
ATOM 1319 O O . ASN A 1 178 ? -1.562 2.338 9.628 1.00 98.81 178 ASN A O 1
ATOM 1323 N N . THR A 1 179 ? -2.296 1.562 11.602 1.00 98.88 179 THR A N 1
ATOM 1324 C CA . THR A 1 179 ? -1.389 0.410 11.682 1.00 98.88 179 THR A CA 1
ATOM 1325 C C . THR A 1 179 ? -2.218 -0.859 11.790 1.00 98.88 179 THR A C 1
ATOM 1327 O O . THR A 1 179 ? -2.977 -1.008 12.744 1.00 98.88 179 THR A O 1
ATOM 1330 N N . VAL A 1 180 ? -2.069 -1.767 10.832 1.00 98.88 180 VAL A N 1
ATOM 1331 C CA . VAL A 1 180 ? -2.819 -3.025 10.762 1.00 98.88 180 VAL A CA 1
ATOM 1332 C C . VAL A 1 180 ? -1.836 -4.186 10.711 1.00 98.88 180 VAL A C 1
ATOM 1334 O O . VAL A 1 180 ? -0.883 -4.176 9.929 1.00 98.88 180 VAL A O 1
ATOM 1337 N N . THR A 1 181 ? -2.024 -5.172 11.580 1.00 98.81 181 THR A N 1
ATOM 1338 C CA . THR A 1 181 ? -1.256 -6.416 11.580 1.00 98.81 181 THR A CA 1
ATOM 1339 C C . THR A 1 181 ? -2.178 -7.618 11.743 1.00 98.81 181 THR A C 1
ATOM 1341 O O . THR A 1 181 ? -2.905 -7.682 12.725 1.00 98.81 181 THR A O 1
ATOM 1344 N N . GLY A 1 182 ? -2.097 -8.588 10.837 1.00 98.50 182 GLY A N 1
ATOM 1345 C CA . GLY A 1 182 ? -2.999 -9.745 10.785 1.00 98.50 182 GLY A CA 1
ATOM 1346 C C . GLY A 1 182 ? -3.833 -9.741 9.511 1.00 98.50 182 GLY A C 1
ATOM 1347 O O . GLY A 1 182 ? -3.465 -9.049 8.557 1.00 98.50 182 GLY A O 1
ATOM 1348 N N . ASP A 1 183 ? -4.921 -10.505 9.498 1.00 98.62 183 ASP A N 1
ATOM 1349 C CA . ASP A 1 183 ? -5.608 -10.853 8.256 1.00 98.62 183 ASP A CA 1
ATOM 1350 C C . ASP A 1 183 ? -7.061 -10.350 8.213 1.00 98.62 183 ASP A C 1
ATOM 1352 O O . ASP A 1 183 ? -7.724 -10.188 9.235 1.00 98.62 183 ASP A O 1
ATOM 1356 N N . ASP A 1 184 ? -7.575 -10.084 7.011 1.00 98.81 184 ASP A N 1
ATOM 1357 C CA . ASP A 1 184 ? -9.001 -9.788 6.774 1.00 98.81 184 ASP A CA 1
ATOM 1358 C C . ASP A 1 184 ? -9.574 -8.574 7.556 1.00 98.81 184 ASP A C 1
ATOM 1360 O O . ASP A 1 184 ? -10.790 -8.428 7.713 1.00 98.81 184 ASP A O 1
ATOM 1364 N N . ASN A 1 185 ? -8.731 -7.640 8.017 1.00 98.88 185 ASN A N 1
ATOM 1365 C CA . ASN A 1 185 ? -9.208 -6.444 8.717 1.00 98.88 185 ASN A CA 1
ATOM 1366 C C . ASN A 1 185 ? -9.701 -5.365 7.743 1.00 98.88 185 ASN A C 1
ATOM 1368 O O . ASN A 1 185 ? -9.126 -5.141 6.674 1.00 98.88 185 ASN A O 1
ATOM 1372 N N . GLN A 1 186 ? -10.737 -4.633 8.149 1.00 98.88 186 GLN A N 1
ATOM 1373 C CA . GLN A 1 186 ? -11.387 -3.603 7.343 1.00 98.88 186 GLN A CA 1
ATOM 1374 C C . GLN A 1 186 ? -11.434 -2.265 8.080 1.00 98.88 186 GLN A C 1
ATOM 1376 O O . GLN A 1 186 ? -12.021 -2.154 9.155 1.00 98.88 186 GLN A O 1
ATOM 1381 N N . LEU A 1 187 ? -10.839 -1.225 7.493 1.00 98.75 187 LEU A N 1
ATOM 1382 C CA . LEU A 1 187 ? -10.933 0.142 8.004 1.00 98.75 187 LEU A CA 1
ATOM 1383 C C . LEU A 1 187 ? -11.459 1.053 6.901 1.00 98.75 187 LEU A C 1
ATOM 1385 O O . LEU A 1 187 ? -10.844 1.197 5.847 1.00 98.75 187 LEU A O 1
ATOM 1389 N N . THR A 1 188 ? -12.623 1.657 7.117 1.00 98.38 188 THR A N 1
ATOM 1390 C CA . THR A 1 188 ? -13.342 2.349 6.040 1.00 98.38 188 THR A CA 1
ATOM 1391 C C . THR A 1 188 ? -13.949 3.670 6.493 1.00 98.38 188 THR A C 1
ATOM 1393 O O . THR A 1 188 ? -14.165 3.914 7.681 1.00 98.38 188 THR A O 1
ATOM 1396 N N . ASN A 1 189 ? -14.273 4.531 5.525 1.00 97.75 189 ASN A N 1
ATOM 1397 C CA . ASN A 1 189 ? -15.042 5.762 5.736 1.00 97.75 189 ASN A CA 1
ATOM 1398 C C . ASN A 1 189 ? -14.404 6.710 6.771 1.00 97.75 189 ASN A C 1
ATOM 1400 O O . ASN A 1 189 ? -15.070 7.141 7.713 1.00 97.75 189 ASN A O 1
ATOM 1404 N N . GLY A 1 190 ? -13.120 7.034 6.596 1.00 96.88 190 GLY A N 1
ATOM 1405 C CA . GLY A 1 190 ? -12.373 7.945 7.476 1.00 96.88 190 GLY A CA 1
ATOM 1406 C C . GLY A 1 190 ? -12.020 7.361 8.847 1.00 96.88 190 GLY A C 1
ATOM 1407 O O . GLY A 1 190 ? -11.902 8.104 9.819 1.00 96.88 190 GLY A O 1
ATOM 1408 N N . ALA A 1 191 ? -11.927 6.034 8.956 1.00 98.31 191 ALA A N 1
ATOM 1409 C CA . ALA A 1 191 ? -11.375 5.379 10.134 1.00 98.31 191 ALA A CA 1
ATOM 1410 C C . ALA 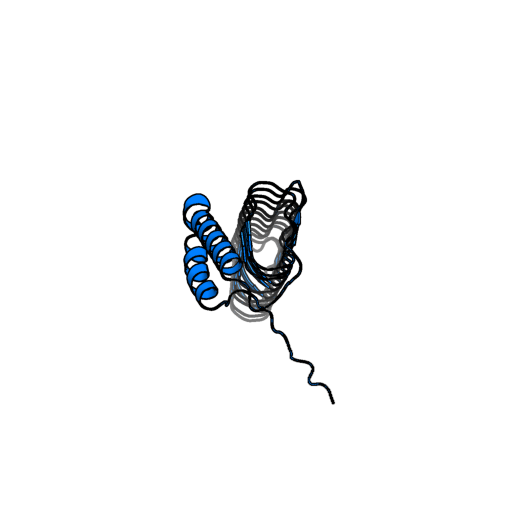A 1 191 ? -9.873 5.690 10.237 1.00 98.31 191 ALA A C 1
ATOM 1412 O O . ALA A 1 191 ? -9.059 5.018 9.602 1.00 98.31 191 ALA A O 1
ATOM 1413 N N . ASP A 1 192 ? -9.518 6.701 11.032 1.00 98.44 192 ASP A N 1
ATOM 1414 C CA . ASP A 1 192 ? -8.158 7.240 11.078 1.00 98.44 192 ASP A CA 1
ATOM 1415 C C . ASP A 1 192 ? -7.451 6.986 12.415 1.00 98.44 192 ASP A C 1
ATOM 1417 O O . ASP A 1 192 ? -8.054 6.979 13.493 1.00 98.44 192 ASP A O 1
ATOM 1421 N N . PHE A 1 193 ? -6.123 6.874 12.357 1.00 98.69 193 PHE A N 1
ATOM 1422 C CA . PHE A 1 193 ? -5.249 6.732 13.530 1.00 98.69 193 PHE A CA 1
ATOM 1423 C C . PHE A 1 193 ? -5.517 5.485 14.385 1.00 98.69 193 PHE A C 1
ATOM 1425 O O . PHE A 1 193 ? -5.221 5.480 15.581 1.00 98.69 193 PHE A O 1
ATOM 1432 N N . ASN A 1 194 ? -6.074 4.426 13.804 1.00 98.81 194 ASN A N 1
ATOM 1433 C CA . ASN A 1 194 ? -6.370 3.193 14.520 1.00 98.81 194 ASN A CA 1
ATOM 1434 C C . ASN A 1 194 ? -5.184 2.220 14.482 1.00 98.81 194 ASN A C 1
ATOM 1436 O O . ASN A 1 194 ? -4.378 2.204 13.549 1.00 98.81 194 ASN A O 1
ATOM 1440 N N . THR A 1 195 ? -5.079 1.396 15.523 1.00 98.88 195 THR A N 1
ATOM 1441 C CA . THR A 1 195 ? -4.143 0.270 15.597 1.00 98.88 195 THR A CA 1
ATOM 1442 C C . THR A 1 195 ? -4.936 -1.022 15.716 1.00 98.88 195 THR A C 1
ATOM 1444 O O . THR A 1 195 ? -5.699 -1.186 16.664 1.00 98.88 195 THR A O 1
ATOM 1447 N N . VAL A 1 196 ? -4.756 -1.936 14.769 1.00 98.88 196 VAL A N 1
ATOM 1448 C CA . VAL A 1 196 ? -5.459 -3.221 14.728 1.00 98.88 196 VAL A CA 1
ATOM 1449 C C . VAL A 1 196 ? -4.433 -4.341 14.684 1.00 98.88 196 VAL A C 1
ATOM 1451 O O . VAL A 1 196 ? -3.533 -4.331 13.845 1.00 98.88 196 VAL A O 1
ATOM 1454 N N . THR A 1 197 ? -4.545 -5.284 15.614 1.00 98.81 197 THR A N 1
ATOM 1455 C CA . THR A 1 197 ? -3.810 -6.548 15.607 1.00 98.81 197 THR A CA 1
ATOM 1456 C C . THR A 1 197 ? -4.796 -7.709 15.689 1.00 98.81 197 THR A C 1
ATOM 1458 O O . THR A 1 197 ? -5.682 -7.694 16.541 1.00 98.81 197 THR A O 1
ATOM 1461 N N . GLY A 1 198 ? -4.622 -8.712 14.831 1.00 98.44 198 GLY A N 1
ATOM 1462 C CA . GLY A 1 198 ? -5.483 -9.892 14.755 1.00 98.44 198 GLY A CA 1
ATOM 1463 C C . GLY A 1 198 ? -6.321 -9.903 13.482 1.00 98.44 198 GLY A C 1
ATOM 1464 O O . GLY A 1 198 ? -5.906 -9.317 12.483 1.00 98.44 198 GLY A O 1
ATOM 1465 N N . ASP A 1 199 ? -7.470 -10.574 13.522 1.00 98.50 199 ASP A N 1
ATOM 1466 C CA . ASP A 1 199 ? -8.154 -11.021 12.303 1.00 98.50 199 ASP A CA 1
ATOM 1467 C C . ASP A 1 199 ? -9.624 -10.586 12.250 1.00 98.50 199 ASP A C 1
ATOM 1469 O O . ASP A 1 199 ? -10.289 -10.502 13.281 1.00 98.50 199 ASP A O 1
ATOM 1473 N N . ASP A 1 200 ? -10.166 -10.354 11.056 1.00 98.81 200 ASP A N 1
ATOM 1474 C CA . ASP A 1 200 ? -11.601 -10.087 10.851 1.00 98.81 200 ASP A CA 1
ATOM 1475 C C . ASP A 1 200 ? -12.155 -8.872 11.641 1.00 98.81 200 ASP A C 1
ATOM 1477 O O . ASP A 1 200 ? -13.343 -8.821 11.975 1.00 98.81 200 ASP A O 1
ATOM 1481 N N . ASN A 1 201 ? -11.328 -7.878 11.987 1.00 98.88 201 ASN A N 1
ATOM 1482 C CA . ASN A 1 201 ? -11.805 -6.694 12.710 1.00 98.88 201 ASN A CA 1
ATOM 1483 C C . ASN A 1 201 ? -12.296 -5.598 11.753 1.00 98.88 201 ASN A C 1
ATOM 1485 O O . ASN A 1 201 ? -11.743 -5.397 10.672 1.00 98.88 201 ASN A O 1
ATOM 1489 N N . GLU A 1 202 ? -13.298 -4.830 12.180 1.00 98.88 202 GLU A N 1
ATOM 1490 C CA . GLU A 1 202 ? -13.915 -3.766 11.384 1.00 98.88 202 GLU A CA 1
ATOM 1491 C C . GLU A 1 202 ? -13.924 -2.429 12.145 1.00 98.88 202 GLU A C 1
ATOM 1493 O O . GLU A 1 202 ? -14.439 -2.338 13.260 1.00 98.88 202 GLU A O 1
ATOM 1498 N N . ILE A 1 203 ? -13.390 -1.363 11.539 1.00 98.75 203 ILE A N 1
ATOM 1499 C CA . ILE A 1 203 ? -13.467 0.011 12.058 1.00 98.75 203 ILE A CA 1
ATOM 1500 C C . ILE A 1 203 ? -14.032 0.935 10.980 1.00 98.75 203 ILE A C 1
ATOM 1502 O O . ILE A 1 203 ? -13.551 0.972 9.848 1.00 98.75 203 ILE A O 1
ATOM 1506 N N . THR A 1 204 ? -15.075 1.692 11.314 1.00 98.50 204 THR A N 1
ATOM 1507 C CA . THR A 1 204 ? -15.899 2.362 10.298 1.00 98.50 204 THR A CA 1
ATOM 1508 C C . THR A 1 204 ? -16.400 3.740 10.741 1.00 98.50 204 THR A C 1
ATOM 1510 O O . THR A 1 204 ? -16.423 4.075 11.928 1.00 98.50 204 THR A O 1
ATOM 1513 N N . ASN A 1 205 ? -16.844 4.534 9.760 1.00 97.62 205 ASN A N 1
ATOM 1514 C CA . ASN A 1 205 ? -17.638 5.756 9.931 1.00 97.62 205 ASN A CA 1
ATOM 1515 C C . ASN A 1 205 ? -16.958 6.835 10.782 1.00 97.62 205 ASN A C 1
ATOM 1517 O O . ASN A 1 205 ? -17.583 7.448 11.649 1.00 97.62 205 ASN A O 1
ATOM 1521 N N . GLY A 1 206 ? -15.685 7.106 10.505 1.00 96.25 206 GLY A N 1
ATOM 1522 C CA . GLY A 1 206 ? -14.959 8.182 11.169 1.00 96.25 206 GLY A CA 1
ATOM 1523 C C . GLY A 1 206 ? -14.509 7.848 12.586 1.00 96.25 206 GLY A C 1
ATOM 1524 O O . GLY A 1 206 ? -14.307 8.773 13.359 1.00 96.25 206 GLY A O 1
ATOM 1525 N N . ALA A 1 207 ? -14.411 6.566 12.949 1.00 98.38 207 ALA A N 1
ATOM 1526 C CA . ALA A 1 207 ? -13.883 6.133 14.238 1.00 98.38 207 ALA A CA 1
ATOM 1527 C C . ALA A 1 207 ? -12.374 6.422 14.346 1.00 98.38 207 ALA A C 1
ATOM 1529 O O . ALA A 1 207 ? -11.590 6.001 13.486 1.00 98.38 207 ALA A O 1
ATOM 1530 N N . LEU A 1 208 ? -11.970 7.132 15.404 1.00 98.44 208 LEU A N 1
ATOM 1531 C CA . LEU A 1 208 ? -10.613 7.656 15.558 1.00 98.44 208 LEU A CA 1
ATOM 1532 C C . LEU A 1 208 ? -9.868 7.059 16.751 1.00 98.44 208 LEU A C 1
ATOM 1534 O O . LEU A 1 208 ? -10.372 7.000 17.873 1.00 98.44 208 LEU A O 1
ATOM 1538 N N . THR A 1 209 ? -8.574 6.788 16.559 1.00 98.62 209 THR A N 1
ATOM 1539 C CA . THR A 1 209 ? -7.646 6.490 17.672 1.00 98.62 209 THR A CA 1
ATOM 1540 C C . THR A 1 209 ? -8.080 5.286 18.523 1.00 98.62 209 THR A C 1
ATOM 1542 O O . THR A 1 209 ? -7.960 5.301 19.748 1.00 98.62 209 THR A O 1
ATOM 1545 N N . ASN A 1 210 ? -8.603 4.237 17.894 1.00 98.81 210 ASN A N 1
ATOM 1546 C CA . ASN A 1 210 ? -8.954 2.995 18.577 1.00 98.81 210 ASN A CA 1
ATOM 1547 C C . ASN A 1 210 ? -7.813 1.977 18.508 1.00 98.81 210 ASN A C 1
ATOM 1549 O O . ASN A 1 210 ? -6.993 1.988 17.588 1.00 98.81 210 ASN A O 1
ATOM 1553 N N . THR A 1 211 ? -7.767 1.088 19.497 1.00 98.81 211 THR A N 1
ATOM 1554 C CA . THR A 1 211 ? -6.868 -0.069 19.532 1.00 98.81 211 THR A CA 1
ATOM 1555 C C . THR A 1 211 ? -7.687 -1.346 19.623 1.00 98.81 211 THR A C 1
ATOM 1557 O O . THR A 1 211 ? -8.485 -1.487 20.548 1.00 98.81 211 THR A O 1
ATOM 1560 N N . ILE A 1 212 ? -7.466 -2.269 18.690 1.00 98.81 212 ILE A N 1
ATOM 1561 C CA . ILE A 1 212 ? -8.041 -3.615 18.708 1.00 98.81 212 ILE A CA 1
ATOM 1562 C C . ILE A 1 212 ? -6.904 -4.640 18.762 1.00 98.81 212 ILE A C 1
ATOM 1564 O O . ILE A 1 212 ? -5.963 -4.550 17.973 1.00 98.81 212 ILE A O 1
ATOM 1568 N N . ASP A 1 213 ? -7.007 -5.599 19.680 1.00 98.75 213 ASP A N 1
ATOM 1569 C CA . ASP A 1 213 ? -6.177 -6.807 19.743 1.00 98.75 213 ASP A CA 1
ATOM 1570 C C . ASP A 1 213 ? -7.083 -8.042 19.878 1.00 98.75 213 ASP A C 1
ATOM 1572 O O . ASP A 1 213 ? -7.640 -8.314 20.944 1.00 98.75 213 ASP A O 1
ATOM 1576 N N . GLY A 1 214 ? -7.289 -8.771 18.785 1.00 98.50 214 GLY A N 1
ATOM 1577 C CA . GLY A 1 214 ? -8.163 -9.941 18.777 1.00 98.50 214 GLY A CA 1
ATOM 1578 C C . GLY A 1 214 ? -8.874 -10.144 17.450 1.00 98.50 214 GLY A C 1
ATOM 1579 O O . GLY A 1 214 ? -8.358 -9.755 16.402 1.00 98.50 214 GLY A O 1
ATOM 1580 N N . SER A 1 215 ? -10.050 -10.767 17.496 1.00 98.75 215 SER A N 1
ATOM 1581 C CA . SER A 1 215 ? -10.770 -11.166 16.288 1.00 98.75 215 SER A CA 1
ATOM 1582 C C . SER A 1 215 ? -12.222 -10.711 16.264 1.00 98.75 215 SER A C 1
ATOM 1584 O O . SER A 1 215 ? -12.846 -10.539 17.307 1.00 98.75 215 SER A O 1
ATOM 1586 N N . ASN A 1 216 ? -12.786 -10.530 15.069 1.00 98.75 216 ASN A N 1
ATOM 1587 C CA . ASN A 1 216 ? -14.217 -10.259 14.879 1.00 98.75 216 ASN A CA 1
ATOM 1588 C C . ASN A 1 216 ? -14.760 -9.050 15.670 1.00 98.75 216 ASN A C 1
ATOM 1590 O O . ASN A 1 216 ? -15.947 -9.010 16.000 1.00 98.75 216 ASN A O 1
ATOM 1594 N N . ASN A 1 217 ? -13.920 -8.074 16.022 1.00 98.75 217 ASN A N 1
ATOM 1595 C CA . ASN A 1 217 ? -14.368 -6.900 16.765 1.00 98.75 217 ASN A CA 1
ATOM 1596 C C . ASN A 1 217 ? -14.828 -5.803 15.804 1.00 98.75 217 ASN A C 1
ATOM 1598 O O . ASN A 1 217 ? -14.193 -5.556 14.780 1.00 98.75 217 ASN A O 1
ATOM 1602 N N . THR A 1 218 ? -15.892 -5.088 16.165 1.00 98.75 218 THR A N 1
ATOM 1603 C CA . THR A 1 218 ? -16.425 -3.980 15.362 1.00 98.75 218 THR A CA 1
ATOM 1604 C C . THR A 1 218 ? -16.434 -2.683 16.160 1.00 98.75 218 THR A C 1
ATOM 1606 O O . THR A 1 218 ? -16.986 -2.629 17.260 1.00 98.75 218 THR A O 1
ATOM 1609 N N . ILE A 1 219 ? -15.891 -1.612 15.581 1.00 98.69 219 ILE A N 1
ATOM 1610 C CA . ILE A 1 219 ? -15.993 -0.246 16.102 1.00 98.69 219 ILE A CA 1
ATOM 1611 C C . ILE A 1 219 ? -16.644 0.652 15.052 1.00 98.69 219 ILE A C 1
ATOM 1613 O O . ILE A 1 219 ? -16.108 0.874 13.969 1.00 98.69 219 ILE A O 1
ATOM 1617 N N . ASP A 1 220 ? -17.795 1.217 15.399 1.00 98.56 220 ASP A N 1
ATOM 1618 C CA . ASP A 1 220 ? -18.541 2.138 14.546 1.00 98.56 220 ASP A CA 1
ATOM 1619 C C . ASP A 1 220 ? -18.538 3.544 15.148 1.00 98.56 220 ASP A C 1
ATOM 1621 O O . ASP A 1 220 ? -18.967 3.709 16.291 1.00 98.56 220 ASP A O 1
ATOM 1625 N N . ALA A 1 221 ? -18.084 4.548 14.386 1.00 98.19 221 ALA A N 1
ATOM 1626 C CA . ALA A 1 221 ? -18.203 5.980 14.696 1.00 98.19 221 ALA A CA 1
ATOM 1627 C C . ALA A 1 221 ? -17.952 6.324 16.179 1.00 98.19 221 ALA A C 1
ATOM 1629 O O . ALA A 1 221 ? -18.791 6.964 16.828 1.00 98.19 221 ALA A O 1
ATOM 1630 N N . SER A 1 222 ? -16.849 5.812 16.726 1.00 98.44 222 SER A N 1
ATOM 1631 C CA . SER A 1 222 ? -16.489 5.917 18.141 1.00 98.44 222 SER A CA 1
ATOM 1632 C C . SER A 1 222 ? -14.981 6.050 18.299 1.00 98.44 222 SER A C 1
ATOM 1634 O O . SER A 1 222 ? -14.219 5.454 17.533 1.00 98.44 222 SER A O 1
ATOM 1636 N N . ASP A 1 223 ? -14.561 6.789 19.321 1.00 98.62 223 ASP A N 1
ATOM 1637 C CA . ASP A 1 223 ? -13.174 7.215 19.473 1.00 98.62 223 ASP A CA 1
ATOM 1638 C C . ASP A 1 223 ? -12.521 6.684 20.756 1.00 98.62 223 ASP A C 1
ATOM 1640 O O . ASP A 1 223 ? -13.169 6.505 21.790 1.00 98.62 223 ASP A O 1
ATOM 1644 N N . LEU A 1 224 ? -11.193 6.541 20.736 1.00 98.62 224 LEU A N 1
ATOM 1645 C CA . LEU A 1 224 ? -10.375 6.268 21.929 1.00 98.62 224 LEU A CA 1
ATOM 1646 C C . LEU A 1 224 ? -10.728 4.964 22.671 1.00 98.62 224 LEU A C 1
ATOM 1648 O O . LEU A 1 224 ? -10.557 4.893 23.890 1.00 98.62 224 LEU A O 1
ATOM 1652 N N . ASN A 1 225 ? -11.216 3.939 21.973 1.00 98.62 225 ASN A N 1
ATOM 1653 C CA . ASN A 1 225 ? -11.531 2.648 22.584 1.00 98.62 225 ASN A CA 1
ATOM 1654 C C . ASN A 1 225 ? -10.339 1.689 22.550 1.00 98.62 225 ASN A C 1
ATOM 1656 O O . ASN A 1 225 ? -9.554 1.680 21.601 1.00 98.62 225 ASN A O 1
ATOM 1660 N N . GLN A 1 226 ? -10.243 0.853 23.579 1.00 98.69 226 GLN A N 1
ATOM 1661 C CA . GLN A 1 226 ? -9.363 -0.304 23.644 1.00 98.69 226 GLN A CA 1
ATOM 1662 C C . GLN A 1 226 ? -10.232 -1.562 23.699 1.00 98.69 226 GLN A C 1
ATOM 1664 O O . GLN A 1 226 ? -11.074 -1.691 24.587 1.00 98.69 226 GLN A O 1
ATOM 1669 N N . VAL A 1 227 ? -10.051 -2.463 22.737 1.00 98.69 227 VAL A N 1
ATOM 1670 C CA . VAL A 1 227 ? -10.841 -3.690 22.602 1.00 98.69 227 VAL A CA 1
ATOM 1671 C C . VAL A 1 227 ? -9.898 -4.885 22.513 1.00 98.69 227 VAL A C 1
ATOM 1673 O O . VAL A 1 227 ? -9.037 -4.926 21.639 1.00 98.69 227 VAL A O 1
ATOM 1676 N N . GLU A 1 228 ? -10.055 -5.843 23.423 1.00 98.75 228 GLU A N 1
ATOM 1677 C CA . GLU A 1 228 ? -9.299 -7.096 23.457 1.00 98.75 228 GLU A CA 1
ATOM 1678 C C . GLU A 1 228 ? -10.253 -8.301 23.493 1.00 98.75 228 GLU A C 1
ATOM 1680 O O . GLU A 1 228 ? -11.134 -8.371 24.353 1.00 98.75 228 GLU A O 1
ATOM 1685 N N . GLY A 1 229 ? -10.049 -9.282 22.611 1.00 98.31 229 GLY A N 1
ATOM 1686 C CA . GLY A 1 229 ? -10.830 -10.528 22.575 1.00 98.31 229 GLY A CA 1
ATOM 1687 C C . GLY A 1 229 ? -11.617 -10.734 21.281 1.00 98.31 229 GLY A C 1
ATOM 1688 O O . GLY A 1 229 ? -11.175 -10.288 20.223 1.00 98.31 229 GLY A O 1
ATOM 1689 N N . ASP A 1 230 ? -12.735 -11.461 21.350 1.00 98.69 230 ASP A N 1
ATOM 1690 C CA . ASP A 1 230 ? -13.476 -11.924 20.167 1.00 98.69 230 ASP A CA 1
ATOM 1691 C C . ASP A 1 230 ? -14.911 -11.379 20.100 1.00 98.69 230 ASP A C 1
ATOM 1693 O O . ASP A 1 230 ? -15.662 -11.439 21.071 1.00 98.69 230 ASP A O 1
ATOM 1697 N N . GLY A 1 231 ? -15.340 -10.878 18.943 1.00 98.38 231 GLY A N 1
ATOM 1698 C CA . GLY A 1 231 ? -16.763 -10.593 18.710 1.00 98.38 231 GLY A CA 1
ATOM 1699 C C . GLY A 1 231 ? -17.335 -9.383 19.463 1.00 98.38 231 GLY A C 1
ATOM 1700 O O . GLY A 1 231 ? -18.555 -9.280 19.609 1.00 98.38 231 GLY A O 1
ATOM 1701 N N . ASN A 1 232 ? -16.502 -8.468 19.965 1.00 98.50 232 ASN A N 1
ATOM 1702 C CA . ASN A 1 232 ? -16.978 -7.304 20.721 1.00 98.50 232 ASN A CA 1
ATOM 1703 C C . ASN A 1 232 ? -17.501 -6.189 19.806 1.00 98.50 232 ASN A C 1
ATOM 1705 O O . ASN A 1 232 ? -16.961 -5.956 18.721 1.00 98.50 232 ASN A O 1
ATOM 1709 N N . GLN A 1 233 ? -18.516 -5.445 20.262 1.00 98.44 233 GLN A N 1
ATOM 1710 C CA . GLN A 1 233 ? -19.140 -4.378 19.471 1.00 98.44 233 GLN A CA 1
ATOM 1711 C C . GLN A 1 233 ? -19.139 -3.025 20.189 1.00 98.44 233 GLN A C 1
ATOM 1713 O O . GLN A 1 233 ? -19.825 -2.815 21.189 1.00 98.44 233 GLN A O 1
ATOM 1718 N N . ILE A 1 234 ? -18.444 -2.045 19.611 1.00 98.19 234 ILE A N 1
ATOM 1719 C CA . ILE A 1 234 ? -18.486 -0.645 20.040 1.00 98.19 234 ILE A CA 1
ATOM 1720 C C . ILE A 1 234 ? -19.409 0.139 19.106 1.00 98.19 234 ILE A C 1
ATOM 1722 O O . ILE A 1 234 ? -19.071 0.447 17.963 1.00 98.19 234 ILE A O 1
ATOM 1726 N N . SER A 1 235 ? -20.601 0.462 19.603 1.00 96.62 235 SER A N 1
ATOM 1727 C CA . SER A 1 235 ? -21.608 1.218 18.851 1.00 96.62 235 SER A CA 1
ATOM 1728 C C . SER A 1 235 ? -21.348 2.727 18.852 1.00 96.62 235 SER A C 1
ATOM 1730 O O . SER A 1 235 ? -20.890 3.257 19.859 1.00 96.62 235 SER A O 1
ATOM 1732 N N . SER A 1 236 ? -21.760 3.423 17.788 1.00 97.00 236 SER A N 1
ATOM 1733 C CA . SER A 1 236 ? -21.602 4.877 17.598 1.00 97.00 236 SER A CA 1
ATOM 1734 C C . SER A 1 236 ? -21.732 5.747 18.857 1.00 97.00 236 SER A C 1
ATOM 1736 O O . SER A 1 236 ? -22.718 5.672 19.601 1.00 97.00 236 SER A O 1
ATOM 1738 N N . GLY A 1 237 ? -20.746 6.631 19.041 1.00 95.56 237 GLY A N 1
ATOM 1739 C CA . GLY A 1 237 ? -20.646 7.572 20.156 1.00 95.56 237 GLY A CA 1
ATOM 1740 C C . GLY A 1 237 ? -20.226 6.936 21.483 1.00 95.56 237 GLY A C 1
ATOM 1741 O O . GLY A 1 237 ? -20.386 7.563 22.535 1.00 95.56 237 GLY A O 1
ATOM 1742 N N . SER A 1 238 ? -19.737 5.693 21.456 1.00 97.06 238 SER A N 1
ATOM 1743 C CA . SER A 1 238 ? -19.220 5.001 22.637 1.00 97.06 238 SER A CA 1
ATOM 1744 C C . SER A 1 238 ? -17.720 5.237 22.730 1.00 97.06 238 SER A C 1
ATOM 1746 O O . SER A 1 238 ? -16.926 4.385 22.353 1.00 97.06 238 SER A O 1
ATOM 1748 N N . ASP A 1 239 ? -17.338 6.405 23.237 1.00 98.12 239 ASP A N 1
ATOM 1749 C CA . ASP A 1 239 ? -15.932 6.807 23.296 1.00 98.12 239 ASP A CA 1
ATOM 1750 C C . ASP A 1 239 ? -15.260 6.391 24.613 1.00 98.12 239 ASP A C 1
ATOM 1752 O O . ASP A 1 239 ? -15.871 6.456 25.686 1.00 98.12 239 ASP A O 1
ATOM 1756 N N . GLY A 1 240 ? -13.968 6.059 24.557 1.00 97.94 240 GLY A N 1
ATOM 1757 C CA . GLY A 1 240 ? -13.130 5.890 25.749 1.00 97.94 240 GLY A CA 1
ATOM 1758 C C . GLY A 1 240 ? -13.399 4.625 26.568 1.00 97.94 240 GLY A C 1
ATOM 1759 O O . GLY A 1 240 ? -13.231 4.654 27.791 1.00 97.94 240 GLY A O 1
ATOM 1760 N N . ASN A 1 241 ? -13.847 3.542 25.931 1.00 98.00 241 ASN A N 1
ATOM 1761 C CA . ASN A 1 241 ? -14.118 2.270 26.597 1.00 98.00 241 ASN A CA 1
ATOM 1762 C C . ASN A 1 241 ? -12.887 1.356 26.610 1.00 98.00 241 ASN A C 1
ATOM 1764 O O . ASN A 1 241 ? -12.051 1.398 25.711 1.00 98.00 241 ASN A O 1
ATOM 1768 N N . ASP A 1 242 ? -12.817 0.514 27.637 1.00 98.38 242 ASP A N 1
ATOM 1769 C CA . ASP A 1 242 ? -11.869 -0.594 27.770 1.00 98.38 242 ASP A CA 1
ATOM 1770 C C . ASP A 1 242 ? -12.704 -1.877 27.842 1.00 98.38 242 ASP A C 1
ATOM 1772 O O . ASP A 1 242 ? -13.412 -2.112 28.830 1.00 98.38 242 ASP A O 1
ATOM 1776 N N . VAL A 1 243 ? -12.730 -2.622 26.739 1.00 98.00 243 VAL A N 1
ATOM 1777 C CA . VAL A 1 243 ? -13.557 -3.816 26.552 1.00 98.00 243 VAL A CA 1
ATOM 1778 C C . VAL A 1 243 ? -12.642 -5.019 26.415 1.00 98.00 243 VAL A C 1
ATOM 1780 O O . VAL A 1 243 ? -11.802 -5.072 25.524 1.00 98.00 243 VAL A O 1
ATOM 1783 N N . THR A 1 244 ? -12.820 -5.997 27.298 1.00 97.75 244 THR A N 1
ATOM 1784 C CA . THR A 1 244 ? -12.061 -7.248 27.274 1.00 97.75 244 THR A CA 1
ATOM 1785 C C . THR A 1 244 ? -13.002 -8.438 27.379 1.00 97.75 244 THR A C 1
ATOM 1787 O O . THR A 1 244 ? -13.863 -8.475 28.265 1.00 97.75 244 THR A O 1
ATOM 1790 N N . GLY A 1 245 ? -12.777 -9.451 26.549 1.00 96.12 245 GLY A N 1
ATOM 1791 C CA . GLY A 1 245 ? -13.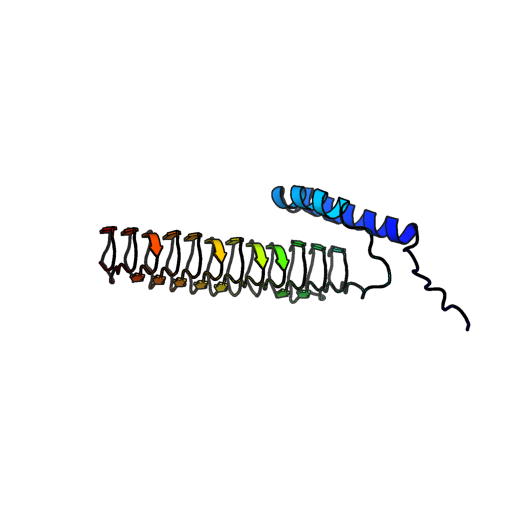507 -10.715 26.566 1.00 96.12 245 GLY A CA 1
ATOM 1792 C C . GLY A 1 245 ? -14.220 -10.969 25.248 1.00 96.12 245 GLY A C 1
ATOM 1793 O O . GLY A 1 245 ? -13.808 -10.445 24.219 1.00 96.12 245 GLY A O 1
ATOM 1794 N N . ASP A 1 246 ? -15.282 -11.770 25.309 1.00 97.94 246 ASP A N 1
ATOM 1795 C CA . ASP A 1 246 ? -15.968 -12.252 24.116 1.00 97.94 246 ASP A CA 1
ATOM 1796 C C . ASP A 1 246 ? -17.427 -11.778 24.096 1.00 97.94 246 ASP A C 1
ATOM 1798 O O . ASP A 1 246 ? -18.097 -11.812 25.137 1.00 97.94 246 ASP A O 1
ATOM 1802 N N . ASP A 1 247 ? -17.921 -11.398 22.916 1.00 97.50 247 ASP A N 1
ATOM 1803 C CA . ASP A 1 247 ? -19.320 -11.027 22.652 1.00 97.50 247 ASP A CA 1
ATOM 1804 C C . ASP A 1 247 ? -19.875 -9.904 23.570 1.00 97.50 247 ASP A C 1
ATOM 1806 O O . ASP A 1 247 ? -21.009 -10.002 24.068 1.00 97.50 247 ASP A O 1
ATOM 1810 N N . ASN A 1 248 ? -19.089 -8.847 23.835 1.00 93.62 248 ASN A N 1
ATOM 1811 C CA . ASN A 1 248 ? -19.526 -7.687 24.639 1.00 93.62 248 ASN A CA 1
ATOM 1812 C C . ASN A 1 248 ? -20.308 -6.627 23.852 1.00 93.62 248 ASN A C 1
ATOM 1814 O O . ASN A 1 248 ? -19.936 -6.333 22.691 1.00 93.62 248 ASN A O 1
#

Sequence (248 aa):
MKSKDNQTTSLNQDQQRAYWERIRKASYRLIKYQGRVVAAAFFFGAFMLMSAPEAVQAANYDNGTGNELIGDENHTDAGADDNVAIGLDNSLINGSSDNTVIGDTNWFDAAEDNLVIGDANSLETGANDNVVMGEANTLTTGSESNTVTGDNNQLIDGADSNTIIGDTNTLTTGASSNTVTGDDNQLTNGADFNTVTGDDNEITNGALTNTIDGSNNTIDASDLNQVEGDGNQISSGSDGNDVTGDDN

Foldseek 3Di:
DDDPPPPQPADDPVRVVVQVVLLVVLLCCCVPPLVPVVVSVVSVVVVVVDDDDGDDAADEADQDELEREHEHLEYEHNQEYNEYAYEENEYAYQNEYPEYYAYYCEYHACEYSEYEHEYNEYHYNQAYCEYEYYENEYAYDNAYNEYYHYYCEYHEQQAYNEYEAEYNEYEYQNAYNEYEYEEDEYEYNQAYCEYEYYYDEYEDDNEYNEYEHEHCEYAYQEYQEYEYYENHYHDHDNYNYDYYYYND

Secondary structure (DSSP, 8-state):
---------PPPHHHHHHHHHHHHHHHHHHHHTS--HHHHHHHHHHHHH-PPPSS-PPPPEE-SSS-EEEEES-EE-TT--S-EEEEES-EEETT-BS-EEEEES-EEES-BS-EEEEES-EE-TT--S-EEEEES-EE-TT--S-EEESSS-EEESS--S-EEESSS-EEETT--S-EEESSS-EEESS-BS-EEEEES-EEETT-BS-EEEEES-EEES--S-EEEEES-EE-TT--S-EEEEE--

pLDDT: mean 87.46, std 17.7, range [36.88, 98.88]

Radius of gyration: 22.17 Å; chains: 1; bounding box: 52×50×65 Å